Protein AF-A0A451AK45-F1 (afdb_monomer_lite)

Organism: NCBI:txid2126343

Sequence (193 aa):
KLAAHMDAGRMGFAARAHRISMMGTSLRSFAHPTKDAITDWLTAKIGQLAGIPPEAIEPGRPFAAYGLGSVDVVGLSGELGEWLGRPIAATLAYDYPTIEAMARYLAGADASASTAVRKAFTYADAIAVIGLGCRFPKAKNPDEFRRLLKNGVDAITRVPTSRWTPTQDSVPWGGFIDNVDQFDPAFFGISPR

Structure (mmCIF, N/CA/C/O backbone):
data_AF-A0A451AK45-F1
#
_entry.id   AF-A0A451AK45-F1
#
loop_
_atom_site.group_PDB
_atom_site.id
_atom_site.type_symbol
_atom_site.label_atom_id
_atom_site.label_alt_id
_atom_site.label_comp_id
_atom_site.label_asym_id
_atom_site.label_entity_id
_atom_site.label_seq_id
_atom_site.pdbx_PDB_ins_code
_atom_site.Cartn_x
_atom_site.Cartn_y
_atom_site.Cartn_z
_atom_site.occupancy
_atom_site.B_iso_or_equiv
_atom_site.auth_seq_id
_atom_site.auth_comp_id
_atom_site.auth_asym_id
_atom_site.auth_atom_id
_atom_site.pdbx_PDB_model_num
ATOM 1 N N . LYS A 1 1 ? -29.918 39.113 68.417 1.00 38.44 1 LYS A N 1
ATOM 2 C CA . LYS A 1 1 ? -30.344 38.460 67.155 1.00 38.44 1 LYS A CA 1
ATOM 3 C C . LYS A 1 1 ? -29.179 37.603 66.664 1.00 38.44 1 LYS A C 1
ATOM 5 O O . LYS A 1 1 ? -28.153 38.202 66.400 1.00 38.44 1 LYS A O 1
ATOM 10 N N . LEU A 1 2 ? -29.379 36.273 66.634 1.00 36.22 2 LEU A N 1
ATOM 11 C CA . LEU A 1 2 ? -28.612 35.183 65.979 1.00 36.22 2 LEU A CA 1
ATOM 12 C C . LEU A 1 2 ? -27.079 35.125 66.218 1.00 36.22 2 LEU A C 1
ATOM 14 O O . LEU A 1 2 ? -26.366 36.037 65.834 1.00 36.22 2 LEU A O 1
ATOM 18 N N . ALA A 1 3 ? -26.573 34.165 67.013 1.00 32.12 3 ALA A N 1
ATOM 19 C CA . ALA A 1 3 ? -26.174 32.773 66.665 1.00 32.12 3 ALA A CA 1
ATOM 20 C C . ALA A 1 3 ? -24.774 32.711 65.991 1.00 32.12 3 ALA A C 1
ATOM 22 O O . ALA A 1 3 ? -24.611 33.275 64.920 1.00 32.12 3 ALA A O 1
ATOM 23 N N . ALA A 1 4 ? -23.715 32.267 66.701 1.00 34.44 4 ALA A N 1
ATOM 24 C CA . ALA A 1 4 ? -23.148 30.888 66.736 1.00 34.44 4 ALA A CA 1
ATOM 25 C C . ALA A 1 4 ? -22.291 30.575 65.474 1.00 34.44 4 ALA A C 1
ATOM 27 O O . ALA A 1 4 ? -22.717 30.933 64.390 1.00 34.44 4 ALA A O 1
ATOM 28 N N . HIS A 1 5 ? -21.121 29.916 65.439 1.00 32.50 5 HIS A N 1
ATOM 29 C CA . HIS A 1 5 ? -20.224 29.214 66.373 1.00 32.50 5 HIS A CA 1
ATOM 30 C C . HIS A 1 5 ? -18.943 28.802 65.570 1.00 32.50 5 HIS A C 1
ATOM 32 O O . HIS A 1 5 ? -19.061 28.603 64.366 1.00 32.50 5 HIS A O 1
ATOM 38 N N . MET A 1 6 ? -17.803 28.585 66.258 1.00 30.67 6 MET A N 1
ATOM 39 C CA . MET A 1 6 ? -16.652 27.677 65.951 1.00 30.67 6 MET A CA 1
ATOM 40 C C . MET A 1 6 ? -15.696 28.003 64.770 1.00 30.67 6 MET A C 1
ATOM 42 O O . MET A 1 6 ? -16.136 28.120 63.636 1.00 30.67 6 MET A O 1
ATOM 46 N N . ASP A 1 7 ? -14.398 28.317 64.969 1.00 32.25 7 ASP A N 1
ATOM 47 C CA . ASP A 1 7 ? -13.233 27.531 65.497 1.00 32.25 7 ASP A CA 1
ATOM 48 C C . ASP A 1 7 ? -12.764 26.441 64.500 1.00 32.25 7 ASP A C 1
ATOM 50 O O . ASP A 1 7 ? -13.606 25.716 63.991 1.00 32.25 7 ASP A O 1
ATOM 54 N N . ALA A 1 8 ? -11.502 26.173 64.135 1.00 30.03 8 ALA A N 1
ATOM 55 C CA . ALA A 1 8 ? -10.145 26.710 64.309 1.00 30.03 8 ALA A CA 1
ATOM 56 C C . ALA A 1 8 ? -9.215 25.907 63.360 1.00 30.03 8 ALA A C 1
ATOM 58 O O . ALA A 1 8 ? -9.557 24.797 62.960 1.00 30.03 8 ALA A O 1
ATOM 59 N N . GLY A 1 9 ? -7.981 26.384 63.127 1.00 29.23 9 GLY A N 1
ATOM 60 C CA . GLY A 1 9 ? -6.825 25.467 63.112 1.00 29.23 9 GLY A CA 1
ATOM 61 C C . GLY A 1 9 ? -5.927 25.381 61.867 1.00 29.23 9 GLY A C 1
ATOM 62 O O . GLY A 1 9 ? -6.205 24.617 60.957 1.00 29.23 9 GLY A O 1
ATOM 63 N N . ARG A 1 10 ? -4.756 26.039 61.983 1.00 32.47 10 ARG A N 1
ATOM 64 C CA . ARG A 1 10 ? -3.376 25.630 61.581 1.00 32.47 10 ARG A CA 1
ATOM 65 C C . ARG A 1 10 ? -3.055 25.334 60.105 1.00 32.47 10 ARG A C 1
ATOM 67 O O . ARG A 1 10 ? -3.573 24.412 59.505 1.00 32.47 10 ARG A O 1
ATOM 74 N N . MET A 1 11 ? -2.195 26.147 59.479 1.00 31.00 11 MET A N 1
ATOM 75 C CA . MET A 1 11 ? -0.707 26.152 59.516 1.00 31.00 11 MET A CA 1
ATOM 76 C C . MET A 1 11 ? -0.044 25.045 58.678 1.00 31.00 11 MET A C 1
ATOM 78 O O . MET A 1 11 ? -0.283 23.860 58.878 1.00 31.00 11 MET A O 1
ATOM 82 N N . GLY A 1 12 ? 0.803 25.497 57.746 1.00 31.92 12 GLY A N 1
ATOM 83 C CA . GLY A 1 12 ? 1.388 24.733 56.647 1.00 31.92 12 GLY A CA 1
ATOM 84 C C . GLY A 1 12 ? 2.455 23.710 57.018 1.00 31.92 12 GLY A C 1
ATOM 85 O O . GLY A 1 12 ? 2.891 23.624 58.161 1.00 31.92 12 GLY A O 1
ATOM 86 N N . PHE A 1 13 ? 2.912 22.972 56.005 1.00 27.61 13 PHE A N 1
ATOM 87 C CA . PHE A 1 13 ? 4.071 22.098 56.121 1.00 27.61 13 PHE A CA 1
ATOM 88 C C . PHE A 1 13 ? 4.938 22.112 54.864 1.00 27.61 13 PHE A C 1
ATOM 90 O O . PHE A 1 13 ? 4.469 22.007 53.733 1.00 27.61 13 PHE A O 1
ATOM 97 N N . ALA A 1 14 ? 6.229 22.264 55.138 1.00 30.94 14 ALA A N 1
ATOM 98 C CA . ALA A 1 14 ? 7.351 22.239 54.228 1.00 30.94 14 ALA A CA 1
ATOM 99 C C . ALA A 1 14 ? 7.758 20.804 53.855 1.00 30.94 14 ALA A C 1
ATOM 101 O O . ALA A 1 14 ? 7.415 19.830 54.525 1.00 30.94 14 ALA A O 1
ATOM 102 N N . ALA A 1 15 ? 8.564 20.710 52.801 1.00 35.59 15 ALA A N 1
ATOM 103 C CA . ALA A 1 15 ? 9.219 19.502 52.327 1.00 35.59 15 ALA A CA 1
ATOM 104 C C . ALA A 1 15 ? 10.147 18.847 53.371 1.00 35.59 15 ALA A C 1
ATOM 106 O O . ALA A 1 15 ? 10.922 19.533 54.038 1.00 35.59 15 ALA A O 1
ATOM 107 N N . ARG A 1 16 ? 10.178 17.505 53.398 1.00 29.62 16 ARG A N 1
ATOM 108 C CA . ARG A 1 16 ? 11.398 16.711 53.637 1.00 29.62 16 ARG A CA 1
ATOM 109 C C . ARG A 1 16 ? 11.202 15.248 53.239 1.00 29.62 16 ARG A C 1
ATOM 111 O O . ARG A 1 16 ? 10.254 14.596 53.656 1.00 29.62 16 ARG A O 1
ATOM 118 N N . ALA A 1 17 ? 12.151 14.742 52.457 1.00 36.03 17 ALA A N 1
ATOM 119 C CA . ALA A 1 17 ? 12.326 13.329 52.160 1.00 36.03 17 ALA A CA 1
ATOM 120 C C . ALA A 1 17 ? 12.961 12.591 53.351 1.00 36.03 17 ALA A C 1
ATOM 122 O O . ALA A 1 17 ? 13.927 13.087 53.937 1.00 36.03 17 ALA A O 1
ATOM 123 N N . HIS A 1 18 ? 12.485 11.377 53.640 1.00 32.56 18 HIS A N 1
ATOM 124 C CA . HIS A 1 18 ? 13.249 10.319 54.308 1.00 32.56 18 HIS A CA 1
ATOM 125 C C . HIS A 1 18 ? 12.885 8.951 53.715 1.00 32.56 18 HIS A C 1
ATOM 127 O O . HIS A 1 18 ? 11.772 8.732 53.244 1.00 32.56 18 HIS A O 1
ATOM 133 N N . ARG A 1 19 ? 13.887 8.073 53.670 1.00 31.50 19 ARG A N 1
ATOM 134 C CA . ARG A 1 19 ? 13.982 6.840 52.882 1.00 31.50 19 ARG A CA 1
ATOM 135 C C . ARG A 1 19 ? 14.107 5.637 53.844 1.00 31.50 19 ARG A C 1
ATOM 137 O O . ARG A 1 19 ? 14.830 5.767 54.825 1.00 31.50 19 ARG A O 1
ATOM 144 N N . ILE A 1 20 ? 13.573 4.472 53.425 1.00 34.22 20 ILE A N 1
ATOM 145 C CA . ILE A 1 20 ? 13.854 3.069 53.870 1.00 34.22 20 ILE A CA 1
ATOM 146 C C . ILE A 1 20 ? 13.220 2.699 55.248 1.00 34.22 20 ILE A C 1
ATOM 148 O O . ILE A 1 20 ? 13.321 3.487 56.170 1.00 34.22 20 ILE A O 1
ATOM 152 N N . SER A 1 21 ? 12.535 1.571 55.524 1.00 28.95 21 SER A N 1
ATOM 153 C CA . SER A 1 21 ? 12.595 0.197 54.997 1.00 28.95 21 SER A CA 1
ATOM 154 C C . SER A 1 21 ? 11.398 -0.685 55.427 1.00 28.95 21 SER A C 1
ATOM 156 O O . SER A 1 21 ? 10.963 -0.605 56.568 1.00 28.95 21 SER A O 1
ATOM 158 N N . MET A 1 22 ? 11.028 -1.609 54.530 1.00 30.12 22 MET A N 1
ATOM 159 C CA . MET A 1 22 ? 10.634 -3.021 54.729 1.00 30.12 22 MET A CA 1
ATOM 160 C C . MET A 1 22 ? 9.297 -3.483 55.357 1.00 30.12 22 MET A C 1
ATOM 162 O O . MET A 1 22 ? 8.930 -3.161 56.477 1.00 30.12 22 MET A O 1
ATOM 166 N N . MET A 1 23 ? 8.734 -4.454 54.616 1.00 34.12 23 MET A N 1
ATOM 167 C CA . MET A 1 23 ? 7.794 -5.529 54.972 1.00 34.12 23 MET A CA 1
ATOM 168 C C . MET A 1 23 ? 6.301 -5.193 54.966 1.00 34.12 23 MET A C 1
ATOM 170 O O . MET A 1 23 ? 5.711 -4.733 55.934 1.00 34.12 23 MET A O 1
ATOM 174 N N . GLY A 1 24 ? 5.686 -5.536 53.832 1.00 31.11 24 GLY A N 1
ATOM 175 C CA . GLY A 1 24 ? 4.244 -5.566 53.640 1.00 31.11 24 GLY A CA 1
ATOM 176 C C . GLY A 1 24 ? 3.896 -5.279 52.189 1.00 31.11 24 GLY A C 1
ATOM 177 O O . GLY A 1 24 ? 3.348 -4.223 51.891 1.00 31.11 24 GLY A O 1
ATOM 178 N N . THR A 1 25 ? 4.248 -6.184 51.272 1.00 36.62 25 THR A N 1
ATOM 179 C CA . THR A 1 25 ? 3.803 -6.130 49.872 1.00 36.62 25 THR A CA 1
ATOM 180 C C . THR A 1 25 ? 2.298 -6.392 49.832 1.00 36.62 25 THR A C 1
ATOM 182 O O . THR A 1 25 ? 1.842 -7.484 49.510 1.00 36.62 25 THR A O 1
ATOM 185 N N . SER A 1 26 ? 1.513 -5.392 50.224 1.00 32.31 26 SER A N 1
ATOM 186 C CA . SER A 1 26 ? 0.084 -5.355 49.966 1.00 32.31 26 SER A CA 1
ATOM 187 C C . SER A 1 26 ? -0.066 -5.014 48.492 1.00 32.31 26 SER A C 1
ATOM 189 O O . SER A 1 26 ? 0.102 -3.862 48.083 1.00 32.31 26 SER A O 1
ATOM 191 N N . LEU A 1 27 ? -0.281 -6.048 47.677 1.00 36.66 27 LEU A N 1
ATOM 192 C CA . LEU A 1 27 ? -0.758 -5.906 46.311 1.00 36.66 27 LEU A CA 1
ATOM 193 C C . LEU A 1 27 ? -2.052 -5.092 46.386 1.00 36.66 27 LEU A C 1
ATOM 195 O O . LEU A 1 27 ? -3.114 -5.625 46.704 1.00 36.66 27 LEU A O 1
ATOM 199 N N . ARG A 1 28 ? -1.966 -3.782 46.131 1.00 37.38 28 ARG A N 1
ATOM 200 C CA . ARG A 1 28 ? -3.150 -2.998 45.795 1.00 37.38 28 ARG A CA 1
ATOM 201 C C . ARG A 1 28 ? -3.722 -3.675 44.561 1.00 37.38 28 ARG A C 1
ATOM 203 O O . ARG A 1 28 ? -3.122 -3.621 43.492 1.00 37.38 28 ARG A O 1
ATOM 210 N N . SER A 1 29 ? -4.838 -4.371 44.737 1.00 39.28 29 SER A N 1
ATOM 211 C CA . SER A 1 29 ? -5.688 -4.784 43.634 1.00 39.28 29 SER A CA 1
ATOM 212 C C . SER A 1 29 ? -6.044 -3.514 42.869 1.00 39.28 29 SER A C 1
ATOM 214 O O . SER A 1 29 ? -6.912 -2.758 43.303 1.00 39.28 29 SER A O 1
ATOM 216 N N . PHE A 1 30 ? -5.345 -3.240 41.768 1.00 44.84 30 PHE A N 1
ATOM 217 C CA . PHE A 1 30 ? -5.817 -2.281 40.785 1.00 44.84 30 PHE A CA 1
ATOM 218 C C . PHE A 1 30 ? -7.066 -2.912 40.180 1.00 44.84 30 PHE A C 1
ATOM 220 O O . PHE A 1 30 ? -6.985 -3.779 39.308 1.00 44.84 30 PHE A O 1
ATOM 227 N N . ALA A 1 31 ? -8.226 -2.561 40.737 1.00 58.69 31 ALA A N 1
ATOM 228 C CA . ALA A 1 31 ? -9.495 -2.876 40.113 1.00 58.69 31 ALA A CA 1
ATOM 229 C C . ALA A 1 31 ? -9.405 -2.360 38.675 1.00 58.69 31 ALA A C 1
ATOM 231 O O . ALA A 1 31 ? -9.129 -1.178 38.462 1.00 58.69 31 ALA A O 1
ATOM 232 N N . HIS A 1 32 ? -9.541 -3.260 37.702 1.00 66.56 32 HIS A N 1
ATOM 233 C CA . HIS A 1 32 ? -9.593 -2.851 36.308 1.00 66.56 32 HIS A CA 1
ATOM 234 C C . HIS A 1 32 ? -10.791 -1.908 36.166 1.00 66.56 32 HIS A C 1
ATOM 236 O O . HIS A 1 32 ? -11.886 -2.286 36.598 1.00 66.56 32 HIS A O 1
ATOM 242 N N . PRO A 1 33 ? -10.605 -0.688 35.632 1.00 79.94 33 PRO A N 1
ATOM 243 C CA . PRO A 1 33 ? -11.711 0.236 35.449 1.00 79.94 33 PRO A CA 1
ATOM 244 C C . PRO A 1 33 ? -12.837 -0.439 34.667 1.00 79.94 33 PRO A C 1
ATOM 246 O O . PRO A 1 33 ? -12.596 -1.123 33.670 1.00 79.94 33 PRO A O 1
ATOM 249 N N . THR A 1 34 ? -14.064 -0.297 35.162 1.00 87.31 34 THR A N 1
ATOM 250 C CA . THR A 1 34 ? -15.244 -0.885 34.523 1.00 87.31 34 THR A CA 1
ATOM 251 C C . THR A 1 34 ? -15.496 -0.221 33.169 1.00 87.31 34 THR A C 1
ATOM 253 O O . THR A 1 34 ? -15.033 0.894 32.916 1.00 87.31 34 THR A O 1
ATOM 256 N N . LYS A 1 35 ? -16.271 -0.881 32.295 1.00 89.12 35 LYS A N 1
ATOM 257 C CA . LYS A 1 35 ? -16.722 -0.293 31.019 1.00 89.12 35 LYS A CA 1
ATOM 258 C C . LYS A 1 35 ? -17.313 1.105 31.235 1.00 89.12 35 LYS A C 1
ATOM 260 O O . LYS A 1 35 ? -17.000 2.015 30.472 1.00 89.12 35 LYS A O 1
ATOM 265 N N . ASP A 1 36 ? -18.118 1.273 32.278 1.00 88.25 36 ASP A N 1
ATOM 266 C CA . ASP A 1 36 ? -18.792 2.538 32.576 1.00 88.25 36 ASP A CA 1
ATOM 267 C C . ASP A 1 36 ? -17.787 3.616 32.995 1.00 88.25 36 ASP A C 1
ATOM 269 O O . ASP A 1 36 ? -17.790 4.698 32.424 1.00 88.25 36 ASP A O 1
ATOM 273 N N . ALA A 1 37 ? -16.817 3.289 33.859 1.00 89.69 37 ALA A N 1
ATOM 274 C CA . ALA A 1 37 ? -15.767 4.234 34.244 1.00 89.69 37 ALA A CA 1
ATOM 275 C C . ALA A 1 37 ? -14.915 4.692 33.045 1.00 89.69 37 ALA A C 1
ATOM 277 O O . ALA A 1 37 ? -14.535 5.859 32.956 1.00 89.69 37 ALA A O 1
ATOM 278 N N . ILE A 1 38 ? -14.619 3.785 32.107 1.00 91.44 38 ILE A N 1
ATOM 279 C CA . ILE A 1 38 ? -13.883 4.122 30.879 1.00 91.44 38 ILE A CA 1
ATOM 280 C C . ILE A 1 38 ? -14.757 4.966 29.939 1.00 91.44 38 ILE A C 1
ATOM 282 O O . ILE A 1 38 ? -14.261 5.901 29.313 1.00 91.44 38 ILE A O 1
ATOM 286 N N . THR A 1 39 ? -16.055 4.663 29.857 1.00 91.88 39 THR A N 1
ATOM 287 C CA . THR A 1 39 ? -17.035 5.425 29.066 1.00 91.88 39 THR A CA 1
ATOM 288 C C . THR A 1 39 ? -17.146 6.858 29.579 1.00 91.88 39 THR A C 1
ATO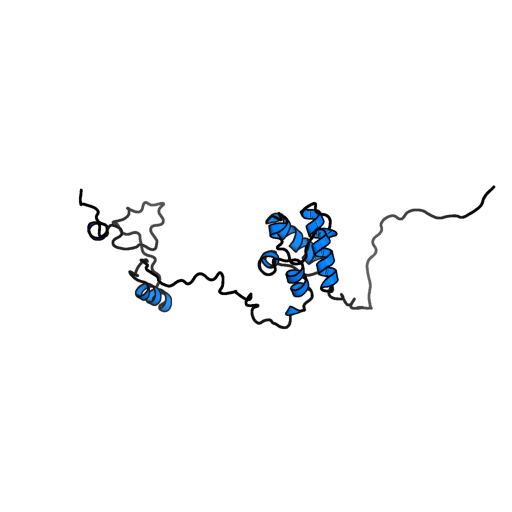M 290 O O . THR A 1 39 ? -17.053 7.793 28.785 1.00 91.88 39 THR A O 1
ATOM 293 N N . ASP A 1 40 ? -17.265 7.042 30.892 1.00 91.81 40 ASP A N 1
ATOM 294 C CA . ASP A 1 40 ? -17.357 8.356 31.529 1.00 91.81 40 ASP A CA 1
ATOM 295 C C . ASP A 1 40 ? -16.083 9.172 31.305 1.00 91.81 40 ASP A C 1
ATOM 297 O O 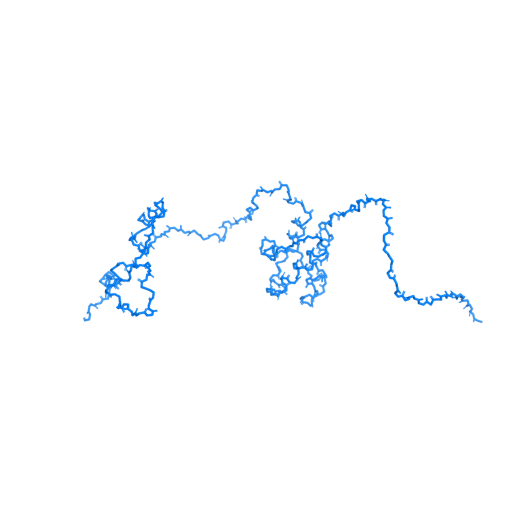. ASP A 1 40 ? -16.143 10.342 30.919 1.00 91.81 40 ASP A O 1
ATOM 301 N N . TRP A 1 41 ? -14.917 8.537 31.472 1.00 93.69 41 TRP A N 1
ATOM 302 C CA . TRP A 1 41 ? -13.626 9.179 31.236 1.00 93.69 41 TRP A CA 1
ATOM 303 C C . TRP A 1 41 ? -13.484 9.646 29.783 1.00 93.69 41 TRP A C 1
ATOM 305 O O . TRP A 1 41 ? -13.151 10.805 29.530 1.00 93.69 41 TRP A O 1
ATOM 315 N N . LEU A 1 42 ? -13.787 8.767 28.821 1.00 91.12 42 LEU A N 1
ATOM 316 C CA . LEU A 1 42 ? -13.720 9.080 27.392 1.00 91.12 42 LEU A CA 1
ATOM 317 C C . LEU A 1 42 ? -14.704 10.191 27.017 1.00 91.12 42 LEU A C 1
ATOM 319 O O . LEU A 1 42 ? -14.336 11.099 26.276 1.00 91.12 42 LEU A O 1
ATOM 323 N N 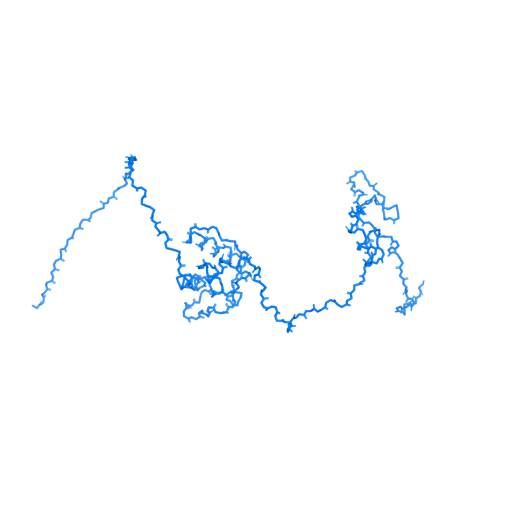. THR A 1 43 ? -15.923 10.156 27.555 1.00 92.50 43 THR A N 1
ATOM 324 C CA . THR A 1 43 ? -16.954 11.176 27.314 1.00 92.50 43 THR A CA 1
ATOM 325 C C . THR A 1 43 ? -16.496 12.540 27.821 1.00 92.50 43 THR A C 1
ATOM 327 O O . THR A 1 43 ? -16.514 13.517 27.073 1.00 92.50 43 THR A O 1
ATOM 330 N N . ALA A 1 44 ? -15.998 12.609 29.058 1.00 90.12 44 ALA A N 1
ATOM 331 C CA . ALA A 1 44 ? -15.478 13.848 29.623 1.00 90.12 44 ALA A CA 1
ATOM 332 C C . ALA A 1 44 ? -14.288 14.388 28.815 1.00 90.12 44 ALA A C 1
ATOM 334 O O . ALA A 1 44 ? -14.225 15.585 28.523 1.00 90.12 44 ALA A O 1
ATOM 335 N N . LYS A 1 45 ? -13.359 13.512 28.416 1.00 91.25 45 LYS A N 1
ATOM 336 C CA . LYS A 1 45 ? -12.154 13.921 27.692 1.00 91.25 45 LYS A CA 1
ATOM 337 C C . LYS A 1 45 ? -12.456 14.390 26.269 1.00 91.25 45 LYS A C 1
ATOM 339 O O . LYS A 1 45 ? -11.927 15.412 25.840 1.00 91.25 45 LYS A O 1
ATOM 344 N N . ILE A 1 46 ? -13.337 13.691 25.557 1.00 89.31 46 ILE A N 1
ATOM 345 C CA . ILE A 1 46 ? -13.781 14.087 24.215 1.00 89.31 46 ILE A CA 1
ATOM 346 C C . ILE A 1 46 ? -14.559 15.401 24.274 1.00 89.31 46 ILE A C 1
ATOM 348 O O . ILE A 1 46 ? -14.348 16.252 23.417 1.00 89.31 46 ILE A O 1
ATOM 352 N N . GLY A 1 47 ? -15.383 15.619 25.304 1.00 89.75 47 GLY A N 1
ATOM 353 C CA . GLY A 1 47 ? -16.095 16.887 25.489 1.00 89.75 47 GLY A CA 1
ATOM 354 C C . GLY A 1 47 ? -15.165 18.073 25.680 1.00 89.75 47 GLY A C 1
ATOM 355 O O . GLY A 1 47 ? -15.352 19.112 25.050 1.00 89.75 47 GLY A O 1
ATOM 356 N N . GLN A 1 48 ? -14.099 17.895 26.462 1.00 88.31 48 GLN A N 1
ATOM 357 C CA . GLN A 1 48 ? -13.062 18.918 26.616 1.00 88.31 48 GLN A CA 1
ATOM 358 C C . GLN A 1 48 ? -12.347 19.226 25.295 1.00 88.31 48 GLN A C 1
ATOM 360 O O . GLN A 1 48 ? -12.141 20.395 24.983 1.00 88.31 48 GLN A O 1
ATOM 365 N N . LEU A 1 49 ? -11.986 18.196 24.522 1.00 87.94 49 LEU A N 1
ATOM 366 C CA . LEU A 1 49 ? -11.272 18.362 23.251 1.00 87.94 49 LEU A CA 1
ATOM 367 C C . LEU A 1 49 ? -12.156 18.980 22.158 1.00 87.94 49 LEU A C 1
ATOM 369 O O . LEU A 1 49 ? -11.696 19.835 21.408 1.00 87.94 49 LEU A O 1
ATOM 373 N N . ALA A 1 50 ? -13.425 18.577 22.083 1.00 86.94 50 ALA A N 1
ATOM 374 C CA . ALA A 1 50 ? -14.371 19.059 21.079 1.00 86.94 50 ALA A CA 1
ATOM 375 C C . ALA A 1 50 ? -15.055 20.385 21.467 1.00 86.94 50 ALA A C 1
ATOM 377 O O . ALA A 1 50 ? -15.725 20.994 20.635 1.00 86.94 50 ALA A O 1
ATOM 378 N N . GLY A 1 51 ? -14.928 20.831 22.723 1.00 87.81 51 GLY A N 1
ATOM 379 C CA . GLY A 1 51 ? -15.655 21.994 23.242 1.00 87.81 51 GLY A CA 1
ATOM 380 C C . GLY A 1 51 ? -17.167 21.764 23.352 1.00 87.81 51 GLY A C 1
ATOM 381 O O . GLY A 1 51 ? -17.946 22.711 23.254 1.00 87.81 51 GLY A O 1
ATOM 382 N N . ILE A 1 52 ? -17.586 20.508 23.523 1.00 88.56 52 ILE A N 1
ATOM 383 C CA . ILE A 1 52 ? -18.988 20.075 23.576 1.00 88.56 52 ILE A CA 1
ATOM 384 C C . ILE A 1 52 ? -19.278 19.577 24.999 1.00 88.56 52 ILE A C 1
ATOM 386 O O . ILE A 1 52 ? -18.452 18.854 25.564 1.00 88.56 52 ILE A O 1
ATOM 390 N N . PRO A 1 53 ? -20.421 19.937 25.608 1.00 84.88 53 PRO A N 1
ATOM 391 C CA . PRO A 1 53 ? -20.751 19.448 26.939 1.00 84.88 53 PRO A CA 1
ATOM 392 C C . PRO A 1 53 ? -20.938 17.914 26.942 1.00 84.88 53 PRO A C 1
ATOM 394 O O . PRO A 1 53 ? -21.450 17.370 25.957 1.00 84.88 53 PRO A O 1
ATOM 397 N N . PRO A 1 54 ? -20.547 17.199 28.017 1.00 82.19 54 PRO A N 1
ATOM 398 C CA . PRO A 1 54 ? -20.592 15.733 28.072 1.00 82.19 54 PRO A CA 1
ATOM 399 C C . PRO A 1 54 ? -21.964 15.130 27.747 1.00 82.19 54 PRO A C 1
ATOM 401 O O . PRO A 1 54 ? -22.040 14.080 27.118 1.00 82.19 54 PRO A O 1
ATOM 404 N N . GLU A 1 55 ? -23.052 15.805 28.119 1.00 83.81 55 GLU A N 1
ATOM 405 C CA . GLU A 1 55 ? -24.427 15.380 27.839 1.00 83.81 55 GLU A CA 1
ATOM 406 C C . GLU A 1 55 ? -24.810 15.404 26.349 1.00 83.81 55 GLU A C 1
ATOM 408 O O . GLU A 1 55 ? -25.762 14.735 25.954 1.00 83.81 55 GLU A O 1
ATOM 413 N N . ALA A 1 56 ? -24.081 16.152 25.516 1.00 85.06 56 ALA A N 1
ATOM 414 C CA . ALA A 1 56 ? -24.295 16.210 24.070 1.00 85.06 56 ALA A CA 1
ATOM 415 C C . ALA A 1 56 ? -23.427 15.197 23.298 1.00 85.06 56 ALA A C 1
ATOM 417 O O . ALA A 1 56 ? -23.466 15.154 22.066 1.00 85.06 56 ALA A O 1
ATOM 418 N N . ILE A 1 57 ? -22.639 14.383 24.005 1.00 86.81 57 ILE A N 1
ATOM 419 C CA . ILE A 1 57 ? -21.829 13.325 23.411 1.00 86.81 57 ILE A CA 1
ATOM 420 C C . ILE A 1 57 ? -22.626 12.027 23.397 1.00 86.81 57 ILE A C 1
ATOM 422 O O . ILE A 1 57 ? -22.998 11.471 24.424 1.00 86.81 57 ILE A O 1
ATOM 426 N N . GLU A 1 58 ? -22.825 11.502 22.198 1.00 88.12 58 GLU A N 1
ATOM 427 C CA . GLU A 1 58 ? -23.392 10.187 21.946 1.00 88.12 58 GLU A CA 1
ATOM 428 C C . GLU A 1 58 ? -22.278 9.119 21.951 1.00 88.12 58 GLU A C 1
ATOM 430 O O . GLU A 1 58 ? -21.418 9.125 21.057 1.00 88.12 58 GLU A O 1
ATOM 435 N N . PRO A 1 59 ? -22.284 8.149 22.888 1.00 86.12 59 PRO A N 1
ATOM 436 C CA . PRO A 1 59 ? -21.213 7.151 22.999 1.00 86.12 59 PRO A CA 1
ATOM 437 C C . PRO A 1 59 ? -21.076 6.206 21.798 1.00 86.12 59 PRO A C 1
ATOM 439 O O . PRO A 1 59 ? -20.016 5.609 21.595 1.00 86.12 59 PRO A O 1
ATOM 442 N N . GLY A 1 60 ? -22.145 6.054 21.011 1.00 84.62 60 GLY A N 1
ATOM 443 C CA . GLY A 1 60 ? -22.176 5.244 19.790 1.00 84.62 60 GLY A CA 1
ATOM 444 C C . GLY A 1 60 ? -21.739 5.994 18.529 1.00 84.62 60 GLY A C 1
ATOM 445 O O . GLY A 1 60 ? -21.585 5.375 17.477 1.00 84.62 60 GLY A O 1
ATOM 446 N N . ARG A 1 61 ? -21.532 7.312 18.609 1.00 85.75 61 ARG A N 1
ATOM 447 C CA . ARG A 1 61 ? -21.149 8.126 17.456 1.00 85.75 61 ARG A CA 1
ATOM 448 C C . ARG A 1 61 ? -19.629 8.081 17.243 1.00 85.75 61 ARG A C 1
ATOM 450 O O . ARG A 1 61 ? -18.881 8.098 18.223 1.00 85.75 61 ARG A O 1
ATOM 457 N N . PRO A 1 62 ? -19.149 8.032 15.985 1.00 86.25 62 PRO A N 1
ATOM 458 C CA . PRO A 1 62 ? -17.720 7.971 15.718 1.00 86.25 62 PRO A CA 1
ATOM 459 C C . PRO A 1 62 ? -16.943 9.197 16.212 1.00 86.25 62 PRO A C 1
ATOM 461 O O . PRO A 1 62 ? -17.400 10.323 16.018 1.00 86.25 62 PRO A O 1
ATOM 464 N N . PHE A 1 63 ? -15.729 8.999 16.736 1.00 83.06 63 PHE A N 1
ATOM 465 C CA . PHE A 1 63 ? -14.825 10.073 17.183 1.00 83.06 63 PHE A CA 1
ATOM 466 C C . PHE A 1 63 ? -14.618 11.170 16.126 1.00 83.06 63 PHE A C 1
ATOM 468 O O . PHE A 1 63 ? -14.646 12.358 16.441 1.00 83.06 63 PHE A O 1
ATOM 475 N N . ALA A 1 64 ? -14.491 10.775 14.855 1.00 80.00 64 ALA A N 1
ATOM 476 C CA . ALA A 1 64 ? -14.311 11.690 13.727 1.00 80.00 64 ALA A CA 1
ATOM 477 C C . ALA A 1 64 ? -15.483 12.671 13.539 1.00 80.00 64 ALA A C 1
ATOM 479 O O . ALA A 1 64 ? -15.296 13.769 13.020 1.00 80.00 64 ALA A O 1
ATOM 480 N N . ALA A 1 65 ? -16.692 12.308 13.979 1.00 82.94 65 ALA A N 1
ATOM 481 C CA . ALA A 1 65 ? -17.863 13.172 13.863 1.00 82.94 65 ALA A CA 1
ATOM 482 C C . ALA A 1 65 ? -17.859 14.336 14.870 1.00 82.94 65 ALA A C 1
ATOM 484 O O . ALA A 1 65 ? -18.629 15.277 14.691 1.00 82.94 65 ALA A O 1
ATOM 485 N N . TYR A 1 66 ? -17.000 14.283 15.895 1.00 83.75 66 TYR A N 1
ATOM 486 C CA . TYR A 1 66 ? -16.792 15.358 16.871 1.00 83.75 66 TYR A CA 1
ATOM 487 C C . TYR A 1 66 ? -15.657 16.316 16.479 1.00 83.75 66 TYR A C 1
ATOM 489 O O . TYR A 1 66 ? -15.312 17.201 17.253 1.00 83.75 66 TYR A O 1
ATOM 497 N N . GLY A 1 67 ? -15.070 16.150 15.286 1.00 80.31 67 GLY A N 1
ATOM 498 C CA . GLY A 1 67 ? -14.001 17.023 14.791 1.00 80.31 67 GLY A CA 1
ATOM 499 C C . GLY A 1 67 ? -12.617 16.741 15.382 1.00 80.31 67 GLY A C 1
ATOM 500 O O . GLY A 1 67 ? -11.725 17.567 15.221 1.00 80.31 67 GLY A O 1
ATOM 501 N N . LEU A 1 68 ? -12.424 15.590 16.038 1.00 78.06 68 LEU A N 1
ATOM 502 C CA . LEU A 1 68 ? -11.126 15.194 16.592 1.00 78.06 68 LEU A CA 1
ATOM 503 C C . LEU A 1 68 ? -10.122 14.891 15.471 1.00 78.06 68 LEU A C 1
ATOM 505 O O . LEU A 1 68 ? -10.373 14.044 14.609 1.00 78.06 68 LEU A O 1
ATOM 509 N N . GLY A 1 69 ? -8.978 15.573 15.497 1.00 79.88 69 GLY A N 1
ATOM 510 C CA . GLY A 1 69 ? -7.871 15.362 14.572 1.00 79.88 69 GLY A CA 1
ATOM 511 C C . GLY A 1 69 ? -6.880 14.299 15.054 1.00 79.88 69 GLY A C 1
ATOM 512 O O . GLY A 1 69 ? -6.942 13.794 16.175 1.00 79.88 69 GLY A O 1
ATOM 513 N N . SER A 1 70 ? -5.898 13.974 14.208 1.00 78.44 70 SER A N 1
ATOM 514 C CA . SER A 1 70 ? -4.883 12.954 14.516 1.00 78.44 70 SER A CA 1
ATOM 515 C C . SER A 1 70 ? -4.053 13.268 15.766 1.00 78.44 70 SER A C 1
ATOM 517 O O . SER A 1 70 ? -3.621 12.347 16.453 1.00 78.44 70 SER A O 1
ATOM 519 N N . VAL A 1 71 ? -3.830 14.551 16.073 1.00 83.06 71 VAL A N 1
ATOM 520 C CA . VAL A 1 71 ? -3.092 14.979 17.276 1.00 83.06 71 VAL A CA 1
ATOM 521 C C . VAL A 1 71 ? -3.916 14.724 18.540 1.00 83.06 71 VAL A C 1
ATOM 523 O O . VAL A 1 71 ? -3.381 14.204 19.520 1.00 83.06 71 VAL A O 1
ATOM 526 N N . ASP A 1 72 ? -5.221 14.994 18.491 1.00 84.94 72 ASP A N 1
ATOM 527 C CA . ASP A 1 72 ? -6.137 14.792 19.618 1.00 84.94 72 ASP A CA 1
ATOM 528 C C . ASP A 1 72 ? -6.242 13.308 19.985 1.00 84.94 72 ASP A C 1
ATOM 530 O O . ASP A 1 72 ? -6.218 12.948 21.159 1.00 84.94 72 ASP A O 1
ATOM 534 N N . VAL A 1 73 ? -6.269 12.429 18.978 1.00 82.81 73 VAL A N 1
ATOM 535 C CA . VAL A 1 73 ? -6.314 10.968 19.158 1.00 82.81 73 VAL A CA 1
ATOM 536 C C . VAL A 1 73 ? -5.043 10.426 19.823 1.00 82.81 73 VAL A C 1
ATOM 538 O O . VAL A 1 73 ? -5.114 9.524 20.664 1.00 82.81 73 VAL A O 1
ATOM 541 N N . VAL A 1 74 ? -3.874 10.969 19.474 1.00 85.19 74 VAL A N 1
ATOM 542 C CA . VAL A 1 74 ? -2.599 10.571 20.089 1.00 85.19 74 VAL A CA 1
ATOM 543 C C . VAL A 1 74 ? -2.544 11.016 21.551 1.00 85.19 74 VAL A C 1
ATOM 545 O O . VAL A 1 74 ? -2.203 10.204 22.412 1.00 85.19 74 VAL A O 1
ATOM 548 N N . GLY A 1 75 ? -2.935 12.262 21.844 1.00 86.50 75 GLY A N 1
ATOM 549 C CA . GLY A 1 75 ? -3.002 12.781 23.214 1.00 86.50 75 GLY A CA 1
ATOM 550 C C . GLY A 1 75 ? -3.997 12.009 24.083 1.00 86.50 75 GLY A C 1
ATOM 551 O O . GLY A 1 75 ? -3.643 11.545 25.166 1.00 86.50 75 GLY A O 1
ATOM 552 N N . LEU A 1 76 ? -5.202 11.768 23.555 1.00 88.94 76 LEU A N 1
ATOM 553 C CA . LEU A 1 76 ? -6.240 10.957 24.194 1.00 88.94 76 LEU A CA 1
ATOM 554 C C . LEU A 1 76 ? -5.713 9.572 24.588 1.00 88.94 76 LEU A C 1
ATOM 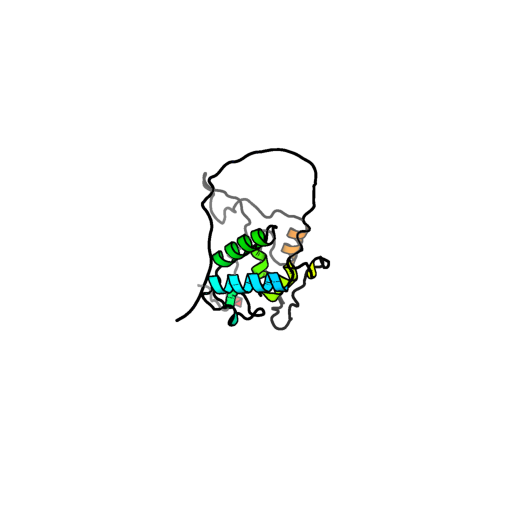556 O O . LEU A 1 76 ? -5.937 9.125 25.708 1.00 88.94 76 LEU A O 1
ATOM 560 N N . SER A 1 77 ? -4.996 8.905 23.681 1.00 87.94 77 SER A N 1
ATOM 561 C CA . SER A 1 77 ? -4.456 7.560 23.916 1.00 87.94 77 SER A CA 1
ATOM 562 C C . SER A 1 77 ? -3.344 7.551 24.965 1.00 87.94 77 SER A C 1
ATOM 564 O O . SER A 1 77 ? -3.270 6.619 25.765 1.00 87.94 77 SER A O 1
ATOM 566 N N . GLY A 1 78 ? -2.504 8.591 24.989 1.00 88.06 78 GLY A N 1
ATOM 567 C CA . GLY A 1 78 ? -1.469 8.768 26.008 1.00 88.06 78 GLY A CA 1
ATOM 568 C C . GLY A 1 78 ? -2.069 8.918 27.405 1.00 88.06 78 GLY A C 1
ATOM 569 O O . GLY A 1 78 ? -1.772 8.119 28.290 1.00 88.06 78 GLY A O 1
ATOM 570 N N . GLU A 1 79 ? -2.983 9.873 27.576 1.00 89.81 79 GLU A N 1
ATOM 571 C CA . GLU A 1 79 ? -3.636 10.133 28.865 1.00 89.81 79 GLU A CA 1
ATOM 572 C C . GLU A 1 79 ? -4.503 8.955 29.333 1.00 89.81 79 GLU A C 1
ATOM 574 O O . GLU A 1 79 ? -4.520 8.616 30.517 1.00 89.81 79 GLU A O 1
ATOM 579 N N . LEU A 1 80 ? -5.186 8.280 28.403 1.00 90.19 80 LEU A N 1
ATOM 580 C CA . LEU A 1 80 ? -5.953 7.075 28.706 1.00 90.19 80 LEU A CA 1
ATOM 581 C C . LEU A 1 80 ? -5.039 5.939 29.174 1.00 90.19 80 LEU A C 1
ATOM 583 O O . LEU A 1 80 ? -5.395 5.193 30.083 1.00 90.19 80 LEU A O 1
ATOM 587 N N . GLY A 1 81 ? -3.855 5.806 28.576 1.00 87.00 81 GLY A N 1
ATOM 588 C CA . GLY A 1 81 ? -2.870 4.816 28.994 1.00 87.00 81 GLY A CA 1
ATOM 589 C C . GLY A 1 81 ? -2.269 5.098 30.367 1.00 87.00 81 GLY A C 1
ATOM 590 O O . GLY A 1 81 ? -2.115 4.174 31.168 1.00 87.00 81 GLY A O 1
ATOM 591 N N . GLU A 1 82 ? -2.003 6.366 30.678 1.00 88.88 82 GLU A N 1
ATOM 592 C CA . GLU A 1 82 ? -1.585 6.788 32.019 1.00 88.88 82 GLU A CA 1
ATOM 593 C C . GLU A 1 82 ? -2.663 6.479 33.061 1.00 88.88 82 GLU A C 1
ATOM 595 O O . GLU A 1 82 ? -2.367 5.884 34.099 1.00 88.88 82 GLU A O 1
ATOM 600 N N . TRP A 1 83 ? -3.924 6.806 32.763 1.00 89.75 83 TRP A N 1
ATOM 601 C CA . TRP A 1 83 ? -5.047 6.547 33.663 1.00 89.75 83 TRP A CA 1
ATOM 602 C C . TRP A 1 83 ? -5.302 5.048 33.884 1.00 89.75 83 TRP A C 1
ATOM 604 O O . TRP A 1 83 ? -5.569 4.622 35.008 1.00 89.75 83 TRP A O 1
ATOM 614 N N . LEU A 1 84 ? -5.166 4.227 32.836 1.00 87.44 84 LEU A N 1
ATOM 615 C CA . LEU A 1 84 ? -5.309 2.768 32.912 1.00 87.44 84 LEU A CA 1
ATOM 616 C C . LEU A 1 84 ? -4.054 2.048 33.435 1.00 87.44 84 LEU A C 1
ATOM 618 O O . LEU A 1 84 ? -4.094 0.833 33.634 1.00 87.44 84 LEU A O 1
ATOM 622 N N . GLY A 1 85 ? -2.936 2.754 33.618 1.00 84.00 85 GLY A N 1
ATOM 623 C CA . GLY A 1 85 ? -1.659 2.166 34.026 1.00 84.00 85 GLY A CA 1
ATOM 624 C C . GLY A 1 85 ? -1.052 1.204 32.995 1.00 84.00 85 GLY A C 1
ATOM 625 O O . GLY A 1 85 ? -0.294 0.308 33.371 1.00 84.00 85 GLY A O 1
ATOM 626 N N . ARG A 1 86 ? -1.387 1.347 31.705 1.00 85.62 86 ARG A N 1
ATOM 627 C CA . ARG A 1 86 ? -0.867 0.506 30.611 1.00 85.62 86 ARG A CA 1
ATOM 628 C C . ARG A 1 86 ? -0.779 1.282 29.292 1.00 85.62 86 ARG A C 1
ATOM 630 O O . ARG A 1 86 ? -1.630 2.126 29.041 1.00 85.62 86 ARG A O 1
ATOM 637 N N . PRO A 1 87 ? 0.185 0.980 28.406 1.00 82.94 87 PRO A N 1
ATOM 638 C CA . PRO A 1 87 ? 0.279 1.656 27.116 1.00 82.94 87 PRO A CA 1
ATOM 639 C C . PRO A 1 87 ? -0.937 1.346 26.231 1.00 82.94 87 PRO A C 1
ATOM 641 O O . PRO A 1 87 ? -1.346 0.191 26.106 1.00 82.94 87 PRO A O 1
ATOM 644 N N . ILE A 1 88 ? -1.484 2.380 25.588 1.00 86.06 88 ILE A N 1
ATOM 645 C CA . ILE A 1 88 ? -2.603 2.293 24.643 1.00 86.06 88 ILE A CA 1
ATOM 646 C C . ILE A 1 88 ? -2.114 2.780 23.280 1.00 86.06 88 ILE A C 1
ATOM 648 O O . ILE A 1 88 ? -1.606 3.892 23.147 1.00 86.06 88 ILE A O 1
ATOM 652 N N . ALA A 1 89 ? -2.249 1.938 22.255 1.00 85.81 89 ALA A N 1
ATOM 653 C CA . ALA A 1 89 ? -1.903 2.318 20.892 1.00 85.81 89 ALA A CA 1
ATOM 654 C C . ALA A 1 89 ? -2.958 3.277 20.321 1.00 85.81 89 ALA A C 1
ATOM 656 O O . ALA A 1 89 ? -4.151 2.979 20.361 1.00 85.81 89 ALA A O 1
ATOM 657 N N . ALA A 1 90 ? -2.518 4.379 19.708 1.00 85.62 90 ALA A N 1
ATOM 658 C CA . ALA A 1 90 ? -3.418 5.353 19.083 1.00 85.62 90 ALA A CA 1
ATOM 659 C C . ALA A 1 90 ? -4.239 4.774 17.915 1.00 85.62 90 ALA A C 1
ATOM 661 O O . ALA A 1 90 ? -5.298 5.296 17.572 1.00 85.62 90 ALA A O 1
ATOM 662 N N . THR A 1 91 ? -3.790 3.659 17.328 1.00 84.50 91 THR A N 1
ATOM 663 C CA . THR A 1 91 ? -4.522 2.937 16.277 1.00 84.50 91 THR A CA 1
ATOM 664 C C . THR A 1 91 ? -5.859 2.381 16.764 1.00 84.50 91 THR A C 1
ATOM 666 O O . THR A 1 91 ? -6.777 2.232 15.964 1.00 84.50 91 THR A O 1
ATOM 669 N N . LEU A 1 92 ? -6.020 2.155 18.075 1.00 85.12 92 LEU A N 1
ATOM 670 C CA . LEU A 1 92 ? -7.262 1.635 18.647 1.00 85.12 92 LEU A CA 1
ATOM 671 C C . LEU A 1 92 ? -8.453 2.573 18.436 1.00 85.12 92 LEU A C 1
ATOM 673 O O . LEU A 1 92 ? -9.581 2.098 18.390 1.00 85.12 92 LEU A O 1
ATOM 677 N N . ALA A 1 93 ? -8.232 3.879 18.264 1.00 83.00 93 ALA A N 1
ATOM 678 C CA . ALA A 1 93 ? -9.303 4.812 17.917 1.00 83.00 93 ALA A CA 1
ATOM 679 C C . ALA A 1 93 ? -9.861 4.587 16.499 1.00 83.00 93 ALA A C 1
ATOM 681 O O . ALA A 1 93 ? -10.960 5.040 16.199 1.00 83.00 93 ALA A O 1
ATOM 682 N N . TYR A 1 94 ? -9.131 3.883 15.629 1.00 82.50 94 TYR A N 1
ATOM 683 C CA . TYR A 1 94 ? -9.607 3.476 14.304 1.00 82.50 94 TYR A CA 1
ATOM 684 C C . TYR A 1 94 ? -10.264 2.094 14.339 1.00 82.50 94 TYR A C 1
ATOM 686 O O . TYR A 1 94 ? -11.278 1.879 13.673 1.00 82.50 94 TYR A O 1
ATOM 694 N N . ASP A 1 95 ? -9.714 1.178 15.139 1.00 82.50 95 ASP A N 1
ATOM 695 C CA . ASP A 1 95 ? -10.265 -0.169 15.323 1.00 82.50 95 ASP A CA 1
ATOM 696 C C . ASP A 1 95 ? -11.596 -0.135 16.097 1.00 82.50 95 ASP A C 1
ATOM 698 O O . ASP A 1 95 ? -12.537 -0.865 15.776 1.00 82.50 95 ASP A O 1
ATOM 702 N N . TYR A 1 96 ? -11.696 0.772 17.073 1.00 86.88 96 TYR A N 1
ATOM 703 C CA . TYR A 1 96 ? -12.845 0.981 17.952 1.00 86.88 96 TYR A CA 1
ATOM 704 C C . TYR A 1 96 ? -13.279 2.454 17.906 1.00 86.88 96 TYR A C 1
ATOM 706 O O . TYR A 1 96 ? -13.043 3.196 18.859 1.00 86.88 96 TYR A O 1
ATOM 714 N N . PRO A 1 97 ? -13.918 2.908 16.810 1.00 88.56 97 PRO A N 1
ATOM 715 C CA . PRO A 1 97 ? -14.104 4.330 16.526 1.00 88.56 97 PRO A CA 1
ATOM 716 C C . PRO A 1 97 ? -15.171 5.032 17.370 1.00 88.56 97 PRO A C 1
ATOM 718 O O . PRO A 1 97 ? -15.508 6.170 17.063 1.00 88.56 97 PRO A O 1
ATOM 721 N N . THR A 1 98 ? -15.717 4.389 18.403 1.00 90.25 98 THR A N 1
ATOM 722 C CA . THR A 1 98 ? -16.751 4.948 19.284 1.00 90.25 98 THR A CA 1
ATOM 723 C C . THR A 1 98 ? -16.353 4.776 20.747 1.00 90.25 98 THR A C 1
ATOM 725 O O . THR A 1 98 ? -15.620 3.843 21.092 1.00 90.25 98 THR A O 1
ATOM 728 N N . ILE A 1 99 ? -16.867 5.650 21.620 1.00 90.19 99 ILE A N 1
ATOM 729 C CA . ILE A 1 99 ? -16.617 5.588 23.070 1.00 90.19 99 ILE A CA 1
ATOM 730 C C . ILE A 1 99 ? -17.006 4.212 23.603 1.00 90.19 99 ILE A C 1
ATOM 732 O O . ILE A 1 99 ? -16.236 3.577 24.320 1.00 90.19 99 ILE A O 1
ATOM 736 N N . GLU A 1 100 ? -18.177 3.717 23.204 1.00 89.25 100 GLU A N 1
ATOM 737 C CA . GLU A 1 100 ? -18.682 2.441 23.695 1.00 89.25 100 GLU A CA 1
ATOM 738 C C . GLU A 1 100 ? -17.827 1.249 23.230 1.00 89.25 100 GLU A C 1
ATOM 740 O O . GLU A 1 100 ? -17.578 0.322 24.006 1.00 89.25 100 GLU A O 1
ATOM 745 N N . ALA A 1 101 ? -17.372 1.257 21.971 1.00 85.62 101 ALA A N 1
ATOM 746 C CA . ALA A 1 101 ? -16.522 0.203 21.421 1.00 85.62 101 ALA A CA 1
ATOM 747 C C . ALA A 1 101 ? -15.159 0.166 22.119 1.00 85.62 101 ALA A C 1
ATOM 749 O O . ALA A 1 101 ? -14.718 -0.902 22.545 1.00 85.62 101 ALA A O 1
ATOM 750 N N . MET A 1 102 ? -14.533 1.331 22.299 1.00 88.56 102 MET A N 1
ATOM 751 C CA . MET A 1 102 ? -13.235 1.441 22.955 1.00 88.56 102 MET A CA 1
ATOM 752 C C . MET A 1 102 ? -13.329 1.092 24.447 1.00 88.56 102 MET A C 1
ATOM 754 O O . MET A 1 102 ? -12.508 0.325 24.945 1.00 88.56 102 MET A O 1
ATOM 758 N N . ALA A 1 103 ? -14.358 1.568 25.156 1.00 91.50 103 ALA A N 1
ATOM 759 C CA . ALA A 1 103 ? -14.569 1.246 26.566 1.00 91.50 103 ALA A CA 1
ATOM 760 C C . ALA A 1 103 ? -14.806 -0.252 26.803 1.00 91.50 103 ALA A C 1
ATOM 762 O O . ALA A 1 103 ? -14.253 -0.824 27.743 1.00 91.50 103 ALA A O 1
ATOM 763 N N . ARG A 1 104 ? -15.582 -0.910 25.930 1.00 88.81 104 ARG A N 1
ATOM 764 C CA . ARG A 1 104 ? -15.823 -2.361 25.991 1.00 88.81 104 ARG A CA 1
ATOM 765 C C . ARG A 1 104 ? -14.530 -3.157 25.812 1.00 88.81 104 ARG A C 1
ATOM 767 O O . ARG A 1 104 ? -14.239 -4.028 26.633 1.00 88.81 104 ARG A O 1
ATOM 774 N N . TYR A 1 105 ? -13.740 -2.810 24.796 1.00 85.81 105 TYR A N 1
ATOM 775 C CA . TYR A 1 105 ? -12.450 -3.444 24.535 1.00 85.81 105 TYR A CA 1
ATOM 776 C C . TYR A 1 105 ? -11.490 -3.273 25.723 1.00 85.81 105 TYR A C 1
ATOM 778 O O . TYR A 1 105 ? -10.892 -4.234 26.211 1.00 85.81 105 TYR A O 1
ATOM 786 N N . LEU A 1 106 ? -11.383 -2.050 26.251 1.00 87.81 106 LEU A N 1
ATOM 787 C CA . LEU A 1 106 ? -10.448 -1.724 27.324 1.00 87.81 106 LEU A CA 1
ATOM 788 C C . LEU A 1 106 ? -10.845 -2.317 28.683 1.00 87.81 106 LEU A C 1
ATOM 790 O O . LEU A 1 106 ? -9.951 -2.688 29.444 1.00 87.81 106 LEU A O 1
ATOM 794 N N . ALA A 1 107 ? -12.139 -2.487 28.962 1.00 87.06 107 ALA A N 1
ATOM 795 C CA . ALA A 1 107 ? -12.629 -3.160 30.168 1.00 87.06 107 ALA A CA 1
ATOM 796 C C . ALA A 1 107 ? -12.297 -4.667 30.212 1.00 87.06 107 ALA A C 1
ATOM 798 O O . ALA A 1 107 ? -12.594 -5.334 31.200 1.00 87.06 107 ALA A O 1
ATOM 799 N N . GLY A 1 108 ? -11.700 -5.225 29.151 1.00 75.31 108 GLY A N 1
ATOM 800 C CA . GLY A 1 108 ? -11.350 -6.642 29.078 1.00 75.31 108 GLY A CA 1
ATOM 801 C C . GLY A 1 108 ? -12.536 -7.555 28.766 1.00 75.31 108 GLY A C 1
ATOM 802 O O . GLY A 1 108 ? -12.381 -8.773 28.822 1.00 75.31 108 GLY A O 1
ATOM 803 N N . ALA A 1 109 ? -13.690 -6.993 28.385 1.00 58.34 109 ALA A N 1
ATOM 804 C CA . ALA A 1 109 ? -14.858 -7.770 27.966 1.00 58.34 109 ALA A CA 1
ATOM 805 C C . ALA A 1 109 ? -14.581 -8.612 26.702 1.00 58.34 109 ALA A C 1
ATOM 807 O O . ALA A 1 109 ? -15.211 -9.648 26.515 1.00 58.34 109 ALA A O 1
ATOM 808 N N . ASP A 1 110 ? -13.584 -8.220 25.900 1.00 51.66 110 ASP A N 1
ATOM 809 C CA . ASP A 1 110 ? -13.146 -8.935 24.694 1.00 51.66 110 ASP A CA 1
ATOM 810 C C . ASP A 1 110 ? -11.798 -9.675 24.868 1.00 51.66 110 ASP A C 1
ATOM 812 O O . ASP A 1 110 ? -11.315 -10.323 23.940 1.00 51.66 110 ASP A O 1
ATOM 816 N N . ALA A 1 111 ? -11.177 -9.648 26.059 1.00 48.47 111 ALA A N 1
ATOM 817 C CA . ALA A 1 111 ? -9.823 -10.185 26.272 1.00 48.47 111 ALA A CA 1
ATOM 818 C C . ALA A 1 111 ? -9.721 -11.726 26.204 1.00 48.47 111 ALA A C 1
ATOM 820 O O . ALA A 1 111 ? -8.617 -12.263 26.127 1.00 48.47 111 ALA A O 1
ATOM 821 N N . SER A 1 112 ? -10.848 -12.451 26.187 1.00 44.44 112 SER A N 1
ATOM 822 C CA . SER A 1 112 ? -10.874 -13.905 25.949 1.00 44.44 112 SER A CA 1
ATOM 823 C C . SER A 1 112 ? -11.123 -14.275 24.476 1.00 44.44 112 SER A C 1
ATOM 825 O O . SER A 1 112 ? -10.948 -15.429 24.093 1.00 44.44 112 SER A O 1
ATOM 827 N N . ALA A 1 113 ? -11.429 -13.300 23.617 1.00 42.41 113 ALA A N 1
ATOM 828 C CA . ALA A 1 113 ? -11.609 -13.493 22.184 1.00 42.41 113 ALA A CA 1
ATOM 829 C C . ALA A 1 113 ? -10.421 -12.907 21.406 1.00 42.41 113 ALA A C 1
ATOM 831 O O . ALA A 1 113 ? -10.568 -12.033 20.556 1.00 42.41 113 ALA A O 1
ATOM 832 N N . SER A 1 114 ? -9.223 -13.458 21.632 1.00 42.00 114 SER A N 1
ATOM 833 C CA . SER A 1 114 ? -8.145 -13.424 20.630 1.00 42.00 114 SER A CA 1
ATOM 834 C C . SER A 1 114 ? -8.509 -14.352 19.462 1.00 42.00 114 SER A C 1
ATOM 836 O O . SER A 1 114 ? -7.894 -15.374 19.181 1.00 42.00 114 SER A O 1
ATOM 838 N N . THR A 1 115 ? -9.618 -14.039 18.812 1.00 39.75 115 THR A N 1
ATOM 839 C CA . THR A 1 115 ? -9.974 -14.484 17.476 1.00 39.75 115 THR A CA 1
ATOM 840 C C . THR A 1 115 ? -10.430 -13.201 16.835 1.00 39.75 115 THR A C 1
ATOM 842 O O . THR A 1 115 ? -11.447 -12.662 17.258 1.00 39.75 115 THR A O 1
ATOM 845 N N . ALA A 1 116 ? -9.601 -12.676 15.929 1.00 45.97 116 ALA A N 1
ATOM 846 C CA . ALA A 1 116 ? -9.814 -11.442 15.189 1.00 45.97 116 ALA A CA 1
ATOM 847 C C . ALA A 1 116 ? -11.293 -11.053 15.167 1.00 45.97 116 ALA A C 1
ATOM 849 O O . ALA A 1 116 ? -12.102 -11.771 14.569 1.00 45.97 116 ALA A O 1
ATOM 850 N N . VAL A 1 117 ? -11.632 -9.945 15.831 1.00 44.50 117 VAL A N 1
ATOM 851 C CA . VAL A 1 117 ? -12.903 -9.266 15.616 1.00 44.50 117 VAL A CA 1
ATOM 852 C C . VAL A 1 117 ? -12.913 -8.942 14.130 1.00 44.50 117 VAL A C 1
ATOM 854 O O . VAL A 1 117 ? -12.396 -7.923 13.679 1.00 44.50 117 VAL A O 1
ATOM 857 N N . ARG A 1 118 ? -13.460 -9.855 13.322 1.00 50.25 118 ARG A N 1
ATOM 858 C CA . ARG A 1 118 ? -14.015 -9.491 12.037 1.00 50.25 118 ARG A CA 1
ATOM 859 C C . ARG A 1 118 ? -15.102 -8.519 12.439 1.00 50.25 118 ARG A C 1
ATOM 861 O O . ARG A 1 118 ? -16.190 -8.943 12.824 1.00 50.25 118 ARG A O 1
ATOM 868 N N . LYS A 1 119 ? -14.783 -7.219 12.391 1.00 49.00 119 LYS A N 1
ATOM 869 C CA . LYS A 1 119 ? -15.768 -6.167 12.154 1.00 49.00 119 LYS A CA 1
ATOM 870 C C . LYS A 1 119 ? -16.801 -6.816 11.248 1.00 49.00 119 LYS A C 1
ATOM 872 O O . LYS A 1 119 ? -16.389 -7.382 10.232 1.00 49.00 119 LYS A O 1
ATOM 877 N N . ALA A 1 120 ? -18.065 -6.872 11.667 1.00 51.22 120 ALA A N 1
ATOM 878 C CA . ALA A 1 120 ? -19.123 -7.391 10.818 1.00 51.22 120 ALA A CA 1
ATOM 879 C C . ALA A 1 120 ? -19.099 -6.520 9.562 1.00 51.22 120 ALA A C 1
ATOM 881 O O . ALA A 1 120 ? -19.621 -5.410 9.544 1.00 51.22 120 ALA A O 1
ATOM 882 N N . PHE A 1 121 ? -18.335 -6.964 8.568 1.00 52.34 121 PHE A N 1
ATOM 883 C CA . PHE A 1 121 ? -18.160 -6.276 7.318 1.00 52.34 121 PHE A CA 1
ATOM 884 C C . PHE A 1 121 ? -19.467 -6.560 6.619 1.00 52.34 121 PHE A C 1
ATOM 886 O O . PHE A 1 121 ? -19.691 -7.653 6.097 1.00 52.34 121 PHE A O 1
ATOM 893 N N . THR A 1 122 ? -20.403 -5.632 6.762 1.00 59.66 122 THR A N 1
ATOM 894 C CA . THR A 1 122 ? -21.649 -5.710 6.034 1.00 59.66 122 THR A CA 1
ATOM 895 C C . THR A 1 122 ? -21.266 -5.654 4.566 1.00 59.66 122 THR A C 1
ATOM 897 O O . THR A 1 122 ? -20.723 -4.654 4.101 1.00 59.66 122 THR A O 1
ATOM 900 N N . TYR A 1 123 ? -21.542 -6.733 3.828 1.00 69.00 123 TYR A N 1
ATOM 901 C CA . TYR A 1 123 ? -21.299 -6.788 2.384 1.00 69.00 123 TYR A CA 1
ATOM 902 C C . TYR A 1 123 ? -22.020 -5.670 1.612 1.00 69.00 123 TYR A C 1
ATOM 904 O O . TYR A 1 123 ? -21.717 -5.456 0.445 1.00 69.00 123 TYR A O 1
ATOM 912 N N . ALA A 1 124 ? -22.939 -4.955 2.275 1.00 75.62 124 ALA A N 1
ATOM 913 C CA . ALA A 1 124 ? -23.632 -3.775 1.777 1.00 75.62 124 ALA A CA 1
ATOM 914 C C . ALA A 1 124 ? -22.693 -2.711 1.177 1.00 75.62 124 ALA A C 1
ATOM 916 O O . ALA A 1 124 ? -23.057 -2.125 0.166 1.00 75.62 124 ALA A O 1
ATOM 917 N N . ASP A 1 125 ? -21.479 -2.539 1.719 1.00 74.81 125 ASP A N 1
ATOM 918 C CA . ASP A 1 125 ? -20.484 -1.573 1.214 1.00 74.81 125 ASP A CA 1
ATOM 919 C C . ASP A 1 125 ? -19.226 -2.254 0.639 1.00 74.81 125 ASP A C 1
ATOM 921 O O . ASP A 1 125 ? -18.183 -1.628 0.433 1.00 74.81 125 ASP A O 1
ATOM 925 N N . ALA A 1 126 ? -19.284 -3.568 0.406 1.00 86.56 126 ALA A N 1
ATOM 926 C CA . ALA A 1 126 ? -18.151 -4.323 -0.107 1.00 86.56 126 ALA A CA 1
ATOM 927 C C . ALA A 1 126 ? -17.944 -4.068 -1.603 1.00 86.56 126 ALA A C 1
ATOM 929 O O . ALA A 1 126 ? -18.841 -4.288 -2.415 1.00 86.56 126 ALA A O 1
ATOM 930 N N . ILE A 1 127 ? -16.720 -3.708 -1.988 1.00 87.00 127 ILE A N 1
ATOM 931 C CA . ILE A 1 127 ? -16.331 -3.620 -3.397 1.00 87.00 127 ILE A CA 1
ATOM 932 C C . ILE A 1 127 ? -15.679 -4.940 -3.808 1.00 87.00 127 ILE A C 1
ATOM 934 O O . ILE A 1 127 ? -14.624 -5.317 -3.294 1.00 87.00 127 ILE A O 1
ATOM 938 N N . ALA A 1 128 ? -16.303 -5.642 -4.753 1.00 93.31 128 ALA A N 1
ATOM 939 C CA . ALA A 1 128 ? -15.736 -6.852 -5.329 1.00 93.31 128 ALA A CA 1
ATOM 940 C C . ALA A 1 128 ? -14.679 -6.509 -6.390 1.00 93.31 128 ALA A C 1
ATOM 942 O O . ALA A 1 128 ? -14.959 -5.820 -7.371 1.00 93.31 128 ALA A O 1
ATOM 943 N N . VAL A 1 129 ? -13.473 -7.055 -6.232 1.00 92.44 129 VAL A N 1
ATOM 944 C CA . VAL A 1 129 ? -12.457 -7.062 -7.292 1.00 92.44 129 VAL A CA 1
ATOM 945 C C . VAL A 1 129 ? -12.742 -8.251 -8.209 1.00 92.44 129 VAL A C 1
ATOM 947 O O . VAL A 1 129 ? -12.436 -9.390 -7.865 1.00 92.44 129 VAL A O 1
ATOM 950 N N . ILE A 1 130 ? -13.358 -7.992 -9.363 1.00 96.06 130 ILE A N 1
ATOM 951 C CA . ILE A 1 130 ? -13.803 -9.038 -10.307 1.00 96.06 130 ILE A CA 1
ATOM 952 C C . ILE A 1 130 ? -12.807 -9.331 -11.440 1.00 96.06 130 ILE A C 1
ATOM 954 O O . ILE A 1 130 ? -13.025 -10.243 -12.232 1.00 96.06 130 ILE A O 1
ATOM 958 N N . GLY A 1 131 ? -11.713 -8.573 -11.537 1.00 94.75 131 GLY A N 1
ATOM 959 C CA . GLY A 1 131 ? -10.714 -8.743 -12.589 1.00 94.75 131 GLY A CA 1
ATOM 960 C C . GLY A 1 131 ? -9.390 -8.060 -12.262 1.00 94.75 131 GLY A C 1
ATOM 961 O O . GLY A 1 131 ? -9.341 -7.113 -11.481 1.00 94.75 131 GLY A O 1
ATOM 962 N N . LEU A 1 132 ? -8.314 -8.560 -12.871 1.00 95.31 132 LEU A N 1
ATOM 963 C CA . LEU A 1 132 ? -6.959 -8.028 -12.747 1.00 95.31 132 LEU A CA 1
ATOM 964 C C . LEU A 1 132 ? -6.242 -8.155 -14.093 1.00 95.31 132 LEU A C 1
ATOM 966 O O . LEU A 1 132 ? -6.182 -9.236 -14.672 1.00 95.31 132 LEU A O 1
ATOM 970 N N . GLY A 1 133 ? -5.646 -7.060 -14.553 1.00 96.12 133 GLY A N 1
ATOM 971 C CA . GLY A 1 133 ? -4.673 -7.046 -15.639 1.00 96.12 133 GLY A CA 1
ATOM 972 C C . GLY A 1 133 ? -3.430 -6.307 -15.166 1.00 96.12 133 GLY A C 1
ATOM 973 O O . GLY A 1 133 ? -3.542 -5.256 -14.540 1.00 96.12 133 GLY A O 1
ATOM 974 N N . CYS A 1 134 ? -2.245 -6.861 -15.413 1.00 95.19 134 CYS A N 1
ATOM 975 C CA . CYS A 1 134 ? -0.999 -6.235 -14.986 1.00 95.19 134 CYS A CA 1
ATOM 976 C C . CYS A 1 134 ? 0.168 -6.535 -15.933 1.00 95.19 134 CYS A C 1
ATOM 978 O O . CYS A 1 134 ? 0.173 -7.530 -16.663 1.00 95.19 134 CYS A O 1
ATOM 980 N N . ARG A 1 135 ? 1.167 -5.652 -15.887 1.00 96.69 135 ARG A N 1
ATOM 981 C CA . ARG A 1 135 ? 2.501 -5.807 -16.470 1.00 96.69 135 ARG A CA 1
ATOM 982 C C . ARG A 1 135 ? 3.501 -5.411 -15.384 1.00 96.69 135 ARG A C 1
ATOM 984 O O . ARG A 1 135 ? 3.411 -4.317 -14.838 1.00 96.69 135 ARG A O 1
ATOM 991 N N . PHE A 1 136 ? 4.428 -6.301 -15.076 1.00 96.69 136 PHE A N 1
ATOM 992 C CA . PHE A 1 136 ? 5.484 -6.137 -14.086 1.00 96.69 136 PHE A CA 1
ATOM 993 C C . PHE A 1 136 ? 6.835 -6.542 -14.695 1.00 96.69 136 PHE A C 1
ATOM 995 O O . PHE A 1 136 ? 6.876 -7.224 -15.726 1.00 96.69 136 PHE A O 1
ATOM 1002 N N . PRO A 1 137 ? 7.961 -6.163 -14.071 1.00 97.38 137 PRO A N 1
ATOM 1003 C CA . PRO A 1 137 ? 9.271 -6.678 -14.453 1.00 97.38 137 PRO A CA 1
ATOM 1004 C C . PRO A 1 137 ? 9.271 -8.213 -14.446 1.00 97.38 137 PRO A C 1
ATOM 1006 O O . PRO A 1 137 ? 8.844 -8.831 -13.472 1.00 97.38 137 PRO A O 1
ATOM 1009 N N . LYS A 1 138 ? 9.710 -8.827 -15.553 1.00 95.94 138 LYS A N 1
ATOM 1010 C CA . LYS A 1 138 ? 9.680 -10.286 -15.794 1.00 95.94 138 LYS A CA 1
ATOM 1011 C C . LYS A 1 138 ? 8.284 -10.949 -15.779 1.00 95.94 138 LYS A C 1
ATOM 1013 O O . LYS A 1 138 ? 8.217 -12.176 -15.772 1.00 95.94 138 LYS A O 1
ATOM 1018 N N . ALA A 1 139 ? 7.181 -10.191 -15.784 1.00 97.25 139 ALA A N 1
ATOM 1019 C CA . ALA A 1 139 ? 5.827 -10.749 -15.814 1.00 97.25 139 ALA A CA 1
ATOM 1020 C C . ALA A 1 139 ? 4.851 -9.909 -16.639 1.00 97.25 139 ALA A C 1
ATOM 1022 O O . ALA A 1 139 ? 4.498 -8.783 -16.300 1.00 97.25 139 ALA A O 1
ATOM 1023 N N . LYS A 1 140 ? 4.330 -10.495 -17.709 1.00 96.56 140 LYS A N 1
ATOM 1024 C CA . LYS A 1 140 ? 3.428 -9.830 -18.646 1.00 96.56 140 LYS A CA 1
ATOM 1025 C C . LYS A 1 140 ? 1.957 -10.015 -18.284 1.00 96.56 140 LYS A C 1
ATOM 1027 O O . LYS A 1 140 ? 1.105 -9.477 -18.969 1.00 96.56 140 LYS A O 1
ATOM 1032 N N . ASN A 1 141 ? 1.612 -10.791 -17.270 1.00 97.12 141 ASN A N 1
ATOM 1033 C CA . ASN A 1 141 ? 0.220 -11.042 -16.901 1.00 97.12 141 ASN A CA 1
ATOM 1034 C C . ASN A 1 141 ? 0.129 -11.502 -15.436 1.00 97.12 141 ASN A C 1
ATOM 1036 O O . ASN A 1 141 ? 1.159 -11.829 -14.832 1.00 97.12 141 ASN A O 1
ATOM 1040 N N . PRO A 1 142 ? -1.085 -11.547 -14.855 1.00 97.94 142 PRO A N 1
ATOM 1041 C CA . PRO A 1 142 ? -1.280 -11.975 -13.472 1.00 97.94 142 PRO A CA 1
ATOM 1042 C C . PRO A 1 142 ? -0.724 -13.370 -13.161 1.00 97.94 142 PRO A C 1
ATOM 1044 O O . PRO A 1 142 ? -0.191 -13.585 -12.073 1.00 97.94 142 PRO A O 1
ATOM 1047 N N . ASP A 1 143 ? -0.793 -14.307 -14.110 1.00 98.06 143 ASP A N 1
ATOM 1048 C CA . ASP A 1 143 ? -0.294 -15.671 -13.916 1.00 98.06 143 ASP A CA 1
ATOM 1049 C C . ASP A 1 143 ? 1.234 -15.730 -13.845 1.00 98.06 143 ASP A C 1
ATOM 1051 O O . ASP A 1 143 ? 1.794 -16.430 -12.998 1.00 98.06 143 ASP A O 1
ATOM 1055 N N . GLU A 1 144 ? 1.924 -14.984 -14.708 1.00 98.00 144 GLU A N 1
ATOM 1056 C CA . GLU A 1 144 ? 3.377 -14.809 -14.648 1.00 98.00 144 GLU A CA 1
ATOM 1057 C C . GLU A 1 144 ? 3.801 -14.136 -13.347 1.00 98.00 144 GLU A C 1
ATOM 1059 O O . GLU A 1 144 ? 4.715 -14.618 -12.678 1.00 98.00 144 GLU A O 1
ATOM 1064 N N . PHE A 1 145 ? 3.095 -13.081 -12.938 1.00 97.69 145 PHE A N 1
ATOM 1065 C CA . PHE A 1 145 ? 3.380 -12.386 -11.687 1.00 97.69 145 PHE A CA 1
ATOM 1066 C C . PHE A 1 145 ? 3.212 -13.315 -10.480 1.00 97.69 145 PHE A C 1
ATOM 1068 O O . PHE A 1 145 ? 4.095 -13.407 -9.627 1.00 97.69 145 PHE A O 1
ATOM 1075 N N . ARG A 1 146 ? 2.130 -14.103 -10.449 1.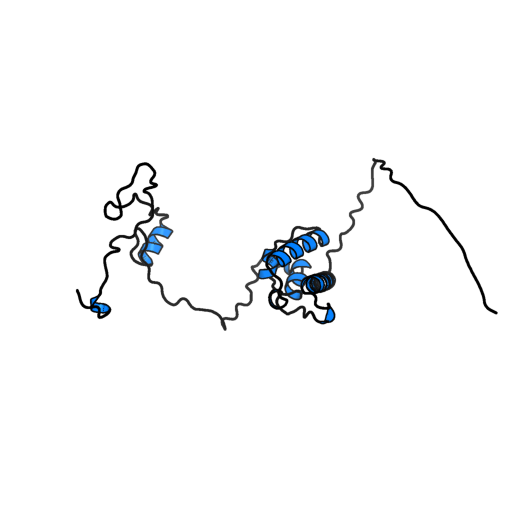00 97.31 146 ARG A N 1
ATOM 1076 C CA . ARG A 1 146 ? 1.908 -15.121 -9.417 1.00 97.31 146 ARG A CA 1
ATOM 1077 C C . ARG A 1 146 ? 3.047 -16.137 -9.364 1.00 97.31 146 ARG A C 1
ATOM 1079 O O . ARG A 1 146 ? 3.431 -16.545 -8.270 1.00 97.31 146 ARG A O 1
ATOM 1086 N N . ARG A 1 147 ? 3.580 -16.567 -10.514 1.00 98.12 147 ARG A N 1
ATOM 1087 C CA . ARG A 1 147 ? 4.732 -17.483 -10.559 1.00 98.12 147 ARG A CA 1
ATOM 1088 C C . ARG A 1 147 ? 6.004 -16.836 -10.018 1.00 98.12 147 ARG A C 1
ATOM 1090 O O . ARG A 1 147 ? 6.688 -17.491 -9.241 1.00 98.12 147 ARG A O 1
ATOM 1097 N N . LEU A 1 148 ? 6.294 -15.578 -10.364 1.00 97.62 148 LEU A N 1
ATOM 1098 C CA . LEU A 1 148 ? 7.447 -14.852 -9.811 1.00 97.62 148 LEU A CA 1
ATOM 1099 C C . LEU A 1 148 ? 7.397 -14.808 -8.283 1.00 97.62 148 LEU A C 1
ATOM 1101 O O . LEU A 1 148 ? 8.373 -15.179 -7.635 1.00 97.62 148 LEU A O 1
ATOM 1105 N N . LEU A 1 149 ? 6.245 -14.423 -7.722 1.00 97.75 149 LEU A N 1
ATOM 1106 C CA . LEU A 1 149 ? 6.052 -14.348 -6.273 1.00 97.75 149 LEU A CA 1
ATOM 1107 C C . LEU A 1 149 ? 6.192 -15.718 -5.606 1.00 97.75 149 LEU A C 1
ATOM 1109 O O . LEU A 1 149 ? 6.919 -15.852 -4.627 1.00 97.75 149 LEU A O 1
ATOM 1113 N N . LYS A 1 150 ? 5.531 -16.749 -6.152 1.00 98.06 150 LYS A N 1
ATOM 1114 C CA . LYS A 1 150 ? 5.619 -18.120 -5.624 1.00 98.06 150 LYS A CA 1
ATOM 1115 C C . LYS A 1 150 ? 7.047 -18.659 -5.620 1.00 98.06 150 LYS A C 1
ATOM 1117 O O . LYS A 1 150 ? 7.406 -19.399 -4.713 1.00 98.06 150 LYS A O 1
ATOM 1122 N N . ASN A 1 151 ? 7.833 -18.296 -6.626 1.00 97.94 151 ASN A N 1
ATOM 1123 C CA . ASN A 1 151 ? 9.200 -18.769 -6.790 1.00 97.94 151 ASN A CA 1
ATOM 1124 C C . ASN A 1 151 ? 10.235 -17.843 -6.124 1.00 97.94 151 ASN A C 1
ATOM 1126 O O . ASN A 1 151 ? 11.427 -18.104 -6.249 1.00 97.94 151 ASN A O 1
ATOM 1130 N N . GLY A 1 152 ? 9.809 -16.762 -5.455 1.00 97.19 152 GLY A N 1
ATOM 1131 C CA . GLY A 1 152 ? 10.708 -15.812 -4.790 1.00 97.19 152 GLY A CA 1
ATOM 1132 C C . GLY A 1 152 ? 11.692 -15.125 -5.741 1.00 97.19 152 GLY A C 1
ATOM 1133 O O . GLY A 1 152 ? 12.831 -14.862 -5.364 1.00 97.19 152 GLY A O 1
ATOM 1134 N N . VAL A 1 153 ? 11.293 -14.888 -6.993 1.00 97.44 153 VAL A N 1
ATOM 1135 C CA . VAL A 1 153 ? 12.197 -14.356 -8.020 1.00 97.44 153 VAL A CA 1
ATOM 1136 C C . VAL A 1 153 ? 12.431 -12.863 -7.810 1.00 97.44 153 VAL A C 1
ATOM 1138 O O . VAL A 1 153 ? 11.488 -12.074 -7.847 1.00 97.44 153 VAL A O 1
ATOM 1141 N N . ASP A 1 154 ? 13.701 -12.471 -7.702 1.00 97.38 154 ASP A N 1
ATOM 1142 C CA . ASP A 1 154 ? 14.110 -11.071 -7.782 1.00 97.38 154 ASP A CA 1
ATOM 1143 C C . ASP A 1 154 ? 14.054 -10.575 -9.240 1.00 97.38 154 ASP A C 1
ATOM 1145 O O . ASP A 1 154 ? 14.677 -11.132 -10.158 1.00 97.38 154 ASP A O 1
ATOM 1149 N N . ALA A 1 155 ? 13.257 -9.534 -9.470 1.00 97.00 155 ALA A N 1
ATOM 1150 C CA . ALA A 1 155 ? 13.052 -8.924 -10.777 1.00 97.00 155 ALA A CA 1
ATOM 1151 C C . ALA A 1 155 ? 13.849 -7.625 -10.981 1.00 97.00 155 ALA A C 1
ATOM 1153 O O . ALA A 1 155 ? 13.681 -6.974 -12.013 1.00 97.00 155 ALA A O 1
ATOM 1154 N N . ILE A 1 156 ? 14.727 -7.263 -10.042 1.00 97.31 156 ILE A N 1
ATOM 1155 C CA . ILE A 1 156 ? 15.645 -6.137 -10.184 1.00 97.31 156 ILE A CA 1
ATOM 1156 C C . ILE A 1 156 ? 16.737 -6.483 -11.197 1.00 97.31 156 ILE A C 1
ATOM 1158 O O . ILE A 1 156 ? 17.380 -7.532 -11.148 1.00 97.31 156 ILE A O 1
ATOM 1162 N N . THR A 1 157 ? 16.945 -5.583 -12.151 1.00 96.00 157 THR A N 1
ATOM 1163 C CA . THR A 1 157 ? 17.997 -5.681 -13.160 1.00 96.00 157 THR A CA 1
ATOM 1164 C C . THR A 1 157 ? 18.730 -4.359 -13.270 1.00 96.00 157 THR A C 1
ATOM 1166 O O . THR A 1 157 ? 18.285 -3.326 -12.761 1.00 96.00 157 THR A O 1
ATOM 1169 N N . ARG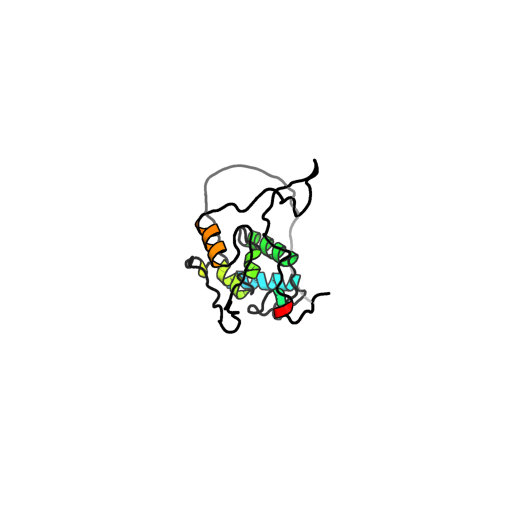 A 1 158 ? 19.862 -4.374 -13.974 1.00 95.25 158 ARG A N 1
ATOM 1170 C CA . ARG A 1 158 ? 20.481 -3.126 -14.403 1.00 95.25 158 ARG A CA 1
ATOM 1171 C C . ARG A 1 158 ? 19.541 -2.412 -15.381 1.00 95.25 158 ARG A C 1
ATOM 1173 O O . ARG A 1 158 ? 18.790 -3.077 -16.100 1.00 95.25 158 ARG A O 1
ATOM 1180 N N . VAL A 1 159 ? 19.580 -1.083 -15.413 1.00 95.62 159 VAL A N 1
ATOM 1181 C CA . VAL A 1 159 ? 18.805 -0.289 -16.367 1.00 95.62 159 VAL A CA 1
ATOM 1182 C C . VAL A 1 159 ? 19.119 -0.717 -17.806 1.00 95.62 159 VAL A C 1
ATOM 1184 O O . VAL A 1 159 ? 20.296 -0.790 -18.175 1.00 95.62 159 VAL A O 1
ATOM 1187 N N . PRO A 1 160 ? 18.095 -1.021 -18.625 1.00 93.12 160 PRO A N 1
ATOM 1188 C CA . PRO A 1 160 ? 18.292 -1.308 -20.037 1.00 93.12 160 PRO A CA 1
ATOM 1189 C C . PRO A 1 160 ? 18.855 -0.090 -20.772 1.00 93.12 160 PRO A C 1
ATOM 1191 O O . PRO A 1 160 ? 18.433 1.041 -20.527 1.00 93.12 160 PRO A O 1
ATOM 1194 N N . THR A 1 161 ? 19.743 -0.321 -21.738 1.00 90.06 161 THR A N 1
ATOM 1195 C CA . THR A 1 161 ? 20.336 0.743 -22.571 1.00 90.06 161 THR A CA 1
ATOM 1196 C C . THR A 1 161 ? 19.298 1.537 -23.363 1.00 90.06 161 THR A C 1
ATOM 1198 O O . THR A 1 161 ? 19.538 2.692 -23.694 1.00 90.06 161 THR A O 1
ATOM 1201 N N . SER A 1 162 ? 18.124 0.953 -23.620 1.00 90.06 162 SER A N 1
ATOM 1202 C CA . SER A 1 162 ? 16.984 1.625 -24.254 1.00 90.06 162 SER A CA 1
ATOM 1203 C C . SER A 1 162 ? 16.304 2.680 -23.375 1.00 90.06 162 SER A C 1
ATOM 1205 O O . SER A 1 162 ? 15.464 3.421 -23.873 1.00 90.06 162 SER A O 1
ATOM 1207 N N . ARG A 1 163 ? 16.617 2.750 -22.072 1.00 91.12 163 ARG A N 1
ATOM 1208 C CA . ARG A 1 163 ? 16.021 3.730 -21.151 1.00 91.12 163 ARG A CA 1
ATOM 1209 C C . ARG A 1 163 ? 16.862 4.991 -21.059 1.00 91.12 163 ARG A C 1
ATOM 1211 O O . ARG A 1 163 ? 16.381 6.071 -21.376 1.00 91.12 163 ARG A O 1
ATOM 1218 N N . TRP A 1 164 ? 18.088 4.841 -20.573 1.00 91.38 164 TRP A N 1
ATOM 1219 C CA . TRP A 1 164 ? 19.071 5.906 -20.417 1.00 91.38 164 TRP A CA 1
ATOM 1220 C C . TRP A 1 164 ? 20.436 5.296 -20.077 1.00 91.38 164 TRP A C 1
ATOM 1222 O O . TRP A 1 164 ? 20.523 4.141 -19.652 1.00 91.38 164 TRP A O 1
ATOM 1232 N N . THR A 1 165 ? 21.501 6.077 -20.257 1.00 93.75 165 THR A N 1
ATOM 1233 C CA . THR A 1 165 ? 22.876 5.657 -19.956 1.00 93.75 165 THR A CA 1
ATOM 1234 C C . THR A 1 165 ? 23.267 6.079 -18.537 1.00 93.75 165 THR A C 1
ATOM 1236 O O . THR A 1 165 ? 23.319 7.281 -18.274 1.00 93.75 165 THR A O 1
ATOM 1239 N N . PRO A 1 166 ? 23.582 5.132 -17.631 1.00 92.06 166 PRO A N 1
ATOM 1240 C CA . PRO A 1 166 ? 24.077 5.433 -16.288 1.00 92.06 166 PRO A CA 1
ATOM 1241 C C . PRO A 1 166 ? 25.296 6.352 -16.259 1.00 92.06 166 PRO A C 1
ATOM 1243 O O . PRO A 1 166 ? 26.276 6.095 -16.956 1.00 92.06 166 PRO A O 1
ATOM 1246 N N . THR A 1 167 ? 25.259 7.369 -15.397 1.00 92.81 167 THR A N 1
ATOM 1247 C CA . THR A 1 167 ? 26.426 8.188 -15.027 1.00 92.81 167 THR A CA 1
ATOM 1248 C C . THR A 1 167 ? 27.114 7.623 -13.779 1.00 92.81 167 THR A C 1
ATOM 1250 O O . THR A 1 167 ? 26.637 6.658 -13.183 1.00 92.81 167 THR A O 1
ATOM 1253 N N . GLN A 1 168 ? 28.241 8.206 -13.362 1.00 88.75 168 GLN A N 1
ATOM 1254 C CA . GLN A 1 168 ? 28.982 7.744 -12.182 1.00 88.75 168 GLN A CA 1
ATOM 1255 C C . GLN A 1 168 ? 28.178 7.870 -10.874 1.00 88.75 168 GLN A C 1
ATOM 1257 O O . GLN A 1 168 ? 28.257 6.982 -10.032 1.00 88.75 168 GLN A O 1
ATOM 1262 N N . ASP A 1 169 ? 27.350 8.910 -10.752 1.00 93.25 169 ASP A N 1
ATOM 1263 C CA . ASP A 1 169 ? 26.510 9.164 -9.568 1.00 93.25 169 ASP A CA 1
ATOM 1264 C C . ASP A 1 169 ? 25.148 8.450 -9.630 1.00 93.25 169 ASP A C 1
ATOM 1266 O O . ASP A 1 169 ? 24.269 8.650 -8.792 1.00 93.25 169 ASP A O 1
ATOM 1270 N N . SER A 1 170 ? 24.939 7.629 -10.658 1.00 92.12 170 SER A N 1
ATOM 1271 C CA . SER A 1 170 ? 23.684 6.920 -10.871 1.00 92.12 170 SER A CA 1
ATOM 1272 C C . SER A 1 170 ? 23.594 5.638 -10.049 1.00 92.12 170 SER A C 1
ATOM 1274 O O . SER A 1 170 ? 24.568 4.902 -9.915 1.00 92.12 170 SER A O 1
ATOM 1276 N N . VAL A 1 171 ? 22.376 5.287 -9.625 1.00 94.19 171 VAL A N 1
ATOM 1277 C CA . VAL A 1 171 ? 22.035 3.938 -9.143 1.00 94.19 171 VAL A CA 1
ATOM 1278 C C . VAL A 1 171 ? 21.290 3.202 -10.264 1.00 94.19 171 VAL A C 1
ATOM 1280 O O . VAL A 1 171 ? 20.081 3.373 -10.414 1.00 94.19 171 VAL A O 1
ATOM 1283 N N . PRO A 1 172 ? 21.977 2.403 -11.104 1.00 95.12 172 PRO A N 1
ATOM 1284 C CA . PRO A 1 172 ? 21.405 1.874 -12.338 1.00 95.12 172 PRO A CA 1
ATOM 1285 C C . PRO A 1 172 ? 20.637 0.566 -12.123 1.00 95.12 172 PRO A C 1
ATOM 1287 O O . PRO A 1 172 ? 20.679 -0.291 -12.999 1.00 95.12 172 PRO A O 1
ATOM 1290 N N . TRP A 1 173 ? 19.990 0.371 -10.975 1.00 97.00 173 TRP A N 1
ATOM 1291 C CA . TRP A 1 173 ? 19.291 -0.868 -10.622 1.00 97.00 173 TRP A CA 1
ATOM 1292 C C . TRP A 1 173 ? 17.813 -0.593 -10.361 1.00 97.00 173 TRP A C 1
ATOM 1294 O O . TRP A 1 173 ? 17.468 0.355 -9.662 1.00 97.00 173 TRP A O 1
ATOM 1304 N N . GLY A 1 174 ? 16.937 -1.421 -10.924 1.00 96.38 174 GLY A N 1
ATOM 1305 C CA . GLY A 1 174 ? 15.493 -1.274 -10.775 1.00 96.38 174 GLY A CA 1
ATOM 1306 C C . GLY A 1 174 ? 14.715 -2.401 -11.442 1.00 96.38 174 GLY A C 1
ATOM 1307 O O . GLY A 1 174 ? 15.277 -3.242 -12.140 1.00 96.38 174 GLY A O 1
ATOM 1308 N N . GLY A 1 175 ? 13.404 -2.428 -11.218 1.00 96.81 175 GLY A N 1
ATOM 1309 C CA . GLY A 1 175 ? 12.500 -3.324 -11.928 1.00 96.81 175 GLY A CA 1
ATOM 1310 C C . GLY A 1 175 ? 12.014 -2.663 -13.214 1.00 96.81 175 GLY A C 1
ATOM 1311 O O . GLY A 1 175 ? 11.242 -1.707 -13.157 1.00 96.81 175 GLY A O 1
ATOM 1312 N N . PHE A 1 176 ? 12.438 -3.169 -14.371 1.00 96.00 176 PHE A N 1
ATOM 1313 C CA . PHE A 1 176 ? 12.080 -2.591 -15.667 1.00 96.00 176 PHE A CA 1
ATOM 1314 C C . PHE A 1 176 ? 11.054 -3.452 -16.401 1.00 96.00 176 PHE A C 1
ATOM 1316 O O . PHE A 1 176 ? 11.175 -4.672 -16.467 1.00 96.00 176 PHE A O 1
ATOM 1323 N N . ILE A 1 177 ? 10.032 -2.796 -16.951 1.00 95.19 177 ILE A N 1
ATOM 1324 C CA . ILE A 1 177 ? 9.041 -3.424 -17.829 1.00 95.19 177 ILE A CA 1
ATOM 1325 C C . ILE A 1 177 ? 9.587 -3.400 -19.261 1.00 95.19 177 ILE A C 1
ATOM 1327 O O . ILE A 1 177 ? 10.083 -2.366 -19.720 1.00 95.19 177 ILE A O 1
ATOM 1331 N N . ASP A 1 178 ? 9.496 -4.523 -19.963 1.00 91.06 178 ASP A N 1
ATOM 1332 C CA . ASP A 1 178 ? 9.861 -4.611 -21.378 1.00 91.06 178 ASP A CA 1
ATOM 1333 C C . ASP A 1 178 ? 8.786 -3.969 -22.263 1.00 91.06 178 ASP A C 1
ATOM 1335 O O . ASP A 1 178 ? 7.613 -3.932 -21.889 1.00 91.06 178 ASP A O 1
ATOM 1339 N N . ASN A 1 179 ? 9.170 -3.526 -23.464 1.00 91.06 179 ASN A N 1
ATOM 1340 C CA . ASN A 1 179 ? 8.235 -3.088 -24.507 1.00 91.06 179 ASN A CA 1
ATOM 1341 C C . ASN A 1 179 ? 7.254 -1.981 -24.065 1.00 91.06 179 ASN A C 1
ATOM 1343 O O . ASN A 1 179 ? 6.065 -2.034 -24.374 1.00 91.06 179 ASN A O 1
ATOM 1347 N N . VAL A 1 180 ? 7.725 -0.989 -23.304 1.00 91.94 180 VAL A N 1
ATOM 1348 C CA . VAL A 1 180 ? 6.875 0.123 -22.820 1.00 91.94 180 VAL A CA 1
ATOM 1349 C C . VAL A 1 180 ? 6.348 1.036 -23.924 1.00 91.94 180 VAL A C 1
ATOM 1351 O O . VAL A 1 180 ? 5.442 1.826 -23.690 1.00 91.94 180 VAL A O 1
ATOM 1354 N N . ASP A 1 181 ? 6.938 0.939 -25.105 1.00 90.88 181 ASP A N 1
ATOM 1355 C CA . ASP A 1 181 ? 6.565 1.622 -26.332 1.00 90.88 181 ASP A CA 1
ATOM 1356 C C . ASP A 1 181 ? 5.459 0.889 -27.111 1.00 90.88 181 ASP A C 1
ATOM 1358 O O . ASP A 1 181 ? 4.872 1.466 -28.024 1.00 90.88 181 ASP A O 1
ATOM 1362 N N . GLN A 1 182 ? 5.134 -0.362 -26.755 1.00 92.38 182 GLN A N 1
ATOM 1363 C CA . GLN A 1 182 ? 4.085 -1.123 -27.432 1.00 92.38 182 GLN A CA 1
ATOM 1364 C C . GLN A 1 182 ? 2.692 -0.684 -26.983 1.00 92.38 182 GLN A C 1
ATOM 1366 O O . GLN A 1 182 ? 2.316 -0.786 -25.815 1.00 92.38 182 GLN A O 1
ATOM 1371 N N . PHE A 1 183 ? 1.898 -0.267 -27.960 1.00 93.06 183 PHE A N 1
ATOM 1372 C CA . PHE A 1 183 ? 0.505 0.118 -27.811 1.00 93.06 183 PHE A CA 1
ATOM 1373 C C . PHE A 1 183 ? -0.251 -0.293 -29.079 1.00 93.06 183 PHE A C 1
ATOM 1375 O O . PHE A 1 183 ? 0.335 -0.299 -30.160 1.00 93.06 183 PHE A O 1
ATOM 1382 N N . ASP A 1 184 ? -1.529 -0.654 -28.955 1.00 93.88 184 ASP A N 1
ATOM 1383 C CA . ASP A 1 184 ? -2.394 -0.995 -30.092 1.00 93.88 184 ASP A CA 1
ATOM 1384 C C . ASP A 1 184 ? -3.323 0.189 -30.408 1.00 93.88 184 ASP A C 1
ATOM 1386 O O . ASP A 1 184 ? -4.455 0.233 -29.926 1.00 93.88 184 ASP A O 1
ATOM 1390 N N . PRO A 1 185 ? -2.863 1.194 -31.177 1.00 94.44 185 PRO A N 1
ATOM 1391 C CA . PRO A 1 185 ? -3.665 2.378 -31.451 1.00 94.44 185 PRO A CA 1
ATOM 1392 C C . PRO A 1 185 ? -4.913 2.055 -32.278 1.00 94.44 185 PRO A C 1
ATOM 1394 O O . PRO A 1 185 ? -5.938 2.704 -32.085 1.00 94.44 185 PRO A O 1
ATOM 1397 N N . ALA A 1 186 ? -4.864 1.037 -33.143 1.00 94.19 186 ALA A N 1
ATOM 1398 C CA . ALA A 1 186 ? -5.980 0.667 -34.007 1.00 94.19 186 ALA A CA 1
ATOM 1399 C C . ALA A 1 186 ? -7.163 0.117 -33.200 1.00 94.19 186 ALA A C 1
ATOM 1401 O O . ALA A 1 186 ? -8.299 0.521 -33.447 1.00 94.19 186 ALA A O 1
ATOM 1402 N N . PHE A 1 187 ? -6.901 -0.723 -32.190 1.00 95.19 187 PHE A N 1
ATOM 1403 C CA . PHE A 1 187 ? -7.930 -1.193 -31.257 1.00 95.19 187 PHE A CA 1
ATOM 1404 C C . PHE A 1 187 ? -8.654 -0.033 -30.553 1.00 95.19 187 PHE A C 1
ATOM 1406 O O . PHE A 1 187 ? -9.863 -0.097 -30.333 1.00 95.19 187 PHE A O 1
ATOM 1413 N N . PHE A 1 188 ? -7.933 1.051 -30.247 1.00 95.12 188 PHE A N 1
ATOM 1414 C CA . PHE A 1 188 ? -8.488 2.254 -29.617 1.00 95.12 188 PHE A CA 1
ATOM 1415 C C . PHE A 1 188 ? -8.937 3.340 -30.614 1.00 95.12 188 PHE A C 1
ATOM 1417 O O . PHE A 1 188 ? -9.291 4.439 -30.191 1.00 95.12 188 PHE A O 1
ATOM 1424 N N . GLY A 1 189 ? -8.937 3.069 -31.925 1.00 94.12 189 GLY A N 1
ATOM 1425 C CA . GLY A 1 189 ? -9.379 4.024 -32.950 1.00 94.12 189 GLY A CA 1
ATOM 1426 C C . GLY A 1 189 ? -8.458 5.238 -33.148 1.00 94.12 189 GLY A C 1
ATOM 1427 O O . GLY A 1 189 ? -8.899 6.272 -33.646 1.00 94.12 189 GLY A O 1
ATOM 1428 N N . ILE A 1 190 ? -7.186 5.139 -32.762 1.00 94.00 190 ILE A N 1
ATOM 1429 C CA . ILE A 1 190 ? -6.176 6.186 -32.943 1.00 94.00 190 ILE A CA 1
ATOM 1430 C C . ILE A 1 190 ? -5.477 5.965 -34.291 1.00 94.00 190 ILE A C 1
ATOM 1432 O O . ILE A 1 190 ? -4.846 4.932 -34.514 1.00 94.00 190 ILE A O 1
ATOM 1436 N N . SER A 1 191 ? -5.576 6.938 -35.202 1.00 89.94 191 SER A N 1
ATOM 1437 C CA . SER A 1 191 ? -4.901 6.870 -36.503 1.00 89.94 191 SER A CA 1
ATOM 1438 C C . SER A 1 191 ? -3.387 7.088 -36.360 1.00 89.94 191 SER A C 1
ATOM 1440 O O . SER A 1 191 ? -2.987 8.006 -35.633 1.00 89.94 191 SER A O 1
ATOM 1442 N N . PRO A 1 192 ? -2.542 6.332 -37.087 1.00 81.94 192 PRO A N 1
ATOM 1443 C CA . PRO A 1 192 ? -1.118 6.639 -37.197 1.00 81.94 192 PRO A CA 1
ATOM 1444 C C . PRO A 1 192 ? -0.920 8.066 -37.727 1.00 81.94 192 PRO A C 1
ATOM 1446 O O . PRO A 1 192 ? -1.652 8.490 -38.624 1.00 81.94 192 PRO A O 1
ATOM 1449 N N . ARG A 1 193 ? 0.026 8.807 -37.146 1.00 74.88 193 ARG A N 1
ATOM 1450 C CA . ARG A 1 193 ? 0.452 10.128 -37.629 1.00 74.88 193 ARG A CA 1
ATOM 1451 C C . ARG A 1 193 ? 1.692 10.010 -38.496 1.00 74.88 193 ARG A C 1
ATOM 1453 O O . ARG A 1 193 ? 2.518 9.123 -38.189 1.00 74.88 193 ARG A O 1
#

Foldseek 3Di:
DDDYDDDDDDDDDDDDDDDDDDDDPPPPPPQQQALVSQLQVLLVLLCVVLVHDSVPDDQPDFSVVSVDDLVSLVVSQVVSCVVRVHHGDSCVCVVQRGSNSSSCVSNCVCVVPPPDPPPPPPCPPDDDPPDDADFWQQDRGPVRVVVCVVVVHDSKDFADVVPDDDDPPDPRIDRDTPPPVDDDVVVVVHDDD

InterPro domains:
  IPR009081 Phosphopantetheine binding ACP domain [PF00550] (40-106)
  IPR009081 Phosphopantetheine binding ACP domain [PS50075] (36-110)
  IPR014030 Beta-ketoacyl synthase-like, N-terminal domain [PF00109] (125-193)
  IPR016039 Thiolase-like [G3DSA:3.40.47.10] (121-193)
  IPR016039 Thiolase-like [SSF53901] (127-193)
  IPR020806 Polyketide synthase-like, phosphopantetheine-binding domain [SM00823] (39-110)
  IPR036736 ACP-like superfamily [G3DSA:1.10.1200.10] (24-109)
  IPR036736 ACP-like superfamily [SSF47336] (33-138)
  IPR050091 Polyketide and Nonribosomal Peptide Biosynthesis Enzymes [PTHR43775] (126-193)

pLDDT: mean 77.72, std 22.6, range [27.61, 98.12]

Radius of gyration: 31.9 Å; chains: 1; bounding box: 59×57×105 Å

Secondary structure (DSSP, 8-state):
------------------------------PPPPHHHHHHHHHHHHHHHHT--GGG--TTSBGGGGT--HHHHHHHHHHHHHHHTS---TTHHHHS-BHHHHHHHHTTTTTT--S-------GGGPPP-------BTTBSSHHHHHHHHHTT----EEPPTTT----TT---EE---S-TT---TTTTTPPP-